Protein AF-0000000072986763 (afdb_homodimer)

InterPro domains:
  IPR007838 Cell division protein ZapA-like [PF05164] (4-109)
  IPR007838 Cell division protein ZapA-like [PTHR34981] (1-109)
  IPR036192 Cell division protein ZapA-like superfamily [SSF102829] (3-86)
  IPR042233 Cell division protein ZapA, N-terminal [G3DSA:3.30.160.880] (1-42)

Radius of gyration: 36.8 Å; Cα contacts (8 Å, |Δi|>4): 168; chains: 2; bounding box: 43×114×68 Å

pLDDT: mean 90.23, std 9.89, range [58.09, 98.81]

Solvent-accessible surface area (backbone atoms only — not comparable to full-atom values): 13476 Å² total; per-residue (Å²): 113,40,79,45,79,40,66,44,86,90,38,79,42,81,42,78,37,55,78,89,40,57,68,58,52,49,51,41,38,49,52,50,29,50,46,38,51,50,47,37,72,75,71,41,93,60,56,72,50,57,42,34,48,52,37,33,41,50,51,50,53,50,37,52,52,51,50,52,51,38,51,50,49,49,52,50,40,51,50,50,51,49,50,50,51,51,50,51,50,51,51,52,50,50,51,51,52,50,51,50,51,50,53,51,52,52,52,52,52,55,50,52,53,53,52,53,54,54,54,52,58,59,66,77,98,113,38,79,44,81,41,65,45,85,91,37,79,43,80,42,78,38,52,76,90,39,58,67,57,51,48,50,41,39,50,51,52,28,50,47,39,51,51,48,37,72,74,72,40,92,62,57,70,50,58,42,33,48,52,35,33,40,51,51,50,52,52,37,52,52,50,50,51,51,37,52,51,50,51,52,52,38,51,51,50,53,49,51,50,52,51,51,53,51,52,49,51,50,51,51,52,52,50,52,51,51,51,51,51,52,52,54,52,51,54,51,52,53,53,52,53,53,53,55,53,58,58,67,75,97

Organism: Bartonella henselae (strain ATCC 49882 / DSM 28221 / CCUG 30454 / Houston 1) (NCBI:txid283166)

Foldseek 3Di:
DDWEWEAAPNDIDIDDDDPPCRVVVNVVRVVLNVQLVVCCVPPNDDPPVVSSVVSVVVVVVVVVVVVVVVVVVVVVVVVVVVVVVVVVVVVVVVVVVVVVVVVVVVVVVVVVVVVVVVVVVVVVD/DDWEWEAAPNDIDIDDDDPPCRVVVNVVRVVLNVQLVVCCVPPNDDPPVVSSVVSVVVVVVVVVVVVVVVVVVVVVVVVVVVVVVVVVVVVVVVVVVVVVVVVVVVVVVVVVVVVVVVVVVVVVD

Nearest PDB structures (foldseek):
  4p1m-assembly1_A-2  TM=9.078E-01  e=4.943E-04  Escherichia coli
  1t3u-assembly1_D  TM=7.089E-01  e=4.048E-04  Pseudomonas aeruginosa PAO1
  1t3u-assembly1_C  TM=6.047E-01  e=1.535E-03  Pseudomonas aeruginosa PAO1
  4p1m-assembly1_A-2  TM=9.078E-01  e=4.943E-04  Escherichia coli
  1t3u-assembly1_D  TM=7.108E-01  e=4.048E-04  Pseudomonas aeruginosa PAO1

Sequence (250 aa):
METVSVTIDGKVYRMACDKGQERHLIELAARLDQYITHLKKNFGEMGDHRLSVMAGIMILDEMEEIKRENKKLQEDYEALLRLHNEKNHTMGRIMRDTTKRIEKLTSQLLKDEQNSLISQEQEDLMETVSVTIDGKVYRMACDKGQERHLIELAARLDQYITHLKKNFGEMGDHRLSVMAGIMILDEMEEIKRENKKLQEDYEALLRLHNEKNHTMGRIMRDTTKRIEKLTSQLLKDEQNSLISQEQEDL

Secondary structure (DSSP, 8-state):
-EEEEEEETTEEEEEEE-TT-HHHHHHHHHHHHHHHHHHHHHH----HHHHHHHHHHHHHHHHHHHHHHHHHHHHHHHHHHHHHHHHHHHHHHHHHHHHHHHHHHHHHHHHHHHHHHHHHHHHT-/-EEEEEEETTEEEEEEE-TT-HHHHHHHHHHHHHHHHHHHHHH----HHHHHHHHHHHHHHHHHHHHHHHHHHHHHHHHHHHHHHHHHHHHHHHHHHHHHHHHHHHHHHHHHHHHHHHHHHHHT-

Structure (mmCIF, N/CA/C/O backbone):
data_AF-0000000072986763-model_v1
#
loop_
_entity.id
_entity.type
_entity.pdbx_description
1 polymer 'Cell division protein ZapA'
#
loop_
_atom_site.group_PDB
_atom_site.id
_atom_site.type_symbol
_atom_site.label_atom_id
_atom_site.label_alt_id
_atom_site.label_comp_id
_atom_site.label_asym_id
_atom_site.label_entity_id
_atom_site.label_seq_id
_atom_site.pdbx_PDB_ins_code
_atom_site.Cartn_x
_atom_site.Cartn_y
_atom_site.Cartn_z
_atom_site.occupancy
_atom_site.B_iso_or_equiv
_atom_site.auth_seq_id
_atom_site.auth_comp_id
_atom_site.auth_asym_id
_atom_site.auth_atom_id
_atom_site.pdbx_PDB_model_num
ATOM 1 N N . MET A 1 1 ? 21.75 -10.305 -17.969 1 88.38 1 MET A N 1
ATOM 2 C CA . MET A 1 1 ? 20.859 -11.312 -17.406 1 88.38 1 MET A CA 1
ATOM 3 C C . MET A 1 1 ? 21.656 -12.477 -16.828 1 88.38 1 MET A C 1
ATOM 5 O O . MET A 1 1 ? 22.703 -12.852 -17.359 1 88.38 1 MET A O 1
ATOM 9 N N . GLU A 1 2 ? 21.312 -12.914 -15.641 1 91.81 2 GLU A N 1
ATOM 10 C CA . GLU A 1 2 ? 21.891 -14.062 -14.953 1 91.81 2 GLU A CA 1
ATOM 11 C C . GLU A 1 2 ? 20.844 -15.164 -14.75 1 91.81 2 GLU A C 1
ATOM 13 O O . GLU A 1 2 ? 19.641 -14.891 -14.75 1 91.81 2 GLU A O 1
ATOM 18 N N . THR A 1 3 ? 21.406 -16.391 -14.664 1 95.06 3 THR A N 1
ATOM 19 C CA . THR A 1 3 ? 20.484 -17.5 -14.445 1 95.06 3 THR A CA 1
ATOM 20 C C . THR A 1 3 ? 20.578 -18 -13.008 1 95.06 3 THR A C 1
ATOM 22 O O . THR A 1 3 ? 21.672 -18.188 -12.477 1 95.06 3 THR A O 1
ATOM 25 N N . VAL A 1 4 ? 19.422 -18.156 -12.383 1 95.44 4 VAL A N 1
ATOM 26 C CA . VAL A 1 4 ? 19.344 -18.609 -11 1 95.44 4 VAL A CA 1
ATOM 27 C C . VAL A 1 4 ? 18.469 -19.859 -10.914 1 95.44 4 VAL A C 1
ATOM 29 O O . VAL A 1 4 ? 17.438 -19.953 -11.594 1 95.44 4 VAL A O 1
ATOM 32 N N . SER A 1 5 ? 18.938 -20.844 -10.094 1 97 5 SER A N 1
ATOM 33 C CA . SER A 1 5 ? 18.141 -22.016 -9.82 1 97 5 SER A CA 1
ATOM 34 C C . SER A 1 5 ? 17.391 -21.891 -8.508 1 97 5 SER A C 1
ATOM 36 O O . SER A 1 5 ? 17.984 -21.656 -7.457 1 97 5 SER A O 1
ATOM 38 N N . VAL A 1 6 ? 16.078 -22.031 -8.617 1 97.38 6 VAL A N 1
ATOM 39 C CA . VAL A 1 6 ? 15.273 -21.953 -7.402 1 97.38 6 VAL A CA 1
ATOM 40 C C . VAL A 1 6 ? 14.484 -23.25 -7.227 1 97.38 6 VAL A C 1
ATOM 42 O O . VAL A 1 6 ? 14.18 -23.938 -8.203 1 97.38 6 VAL A O 1
ATOM 45 N N . THR A 1 7 ? 14.219 -23.578 -5.934 1 97 7 THR A N 1
ATOM 46 C CA . THR A 1 7 ? 13.438 -24.766 -5.625 1 97 7 THR A CA 1
ATOM 47 C C . THR A 1 7 ? 12.062 -24.391 -5.07 1 97 7 THR A C 1
ATOM 49 O O . THR A 1 7 ? 11.969 -23.672 -4.062 1 97 7 THR A O 1
ATOM 52 N N . ILE A 1 8 ? 11.047 -24.812 -5.797 1 97.62 8 ILE A N 1
ATOM 53 C CA . ILE A 1 8 ? 9.672 -24.562 -5.375 1 97.62 8 ILE A CA 1
ATOM 54 C C . ILE A 1 8 ? 8.891 -25.875 -5.348 1 97.62 8 ILE A C 1
ATOM 56 O O . ILE A 1 8 ? 8.82 -26.578 -6.359 1 97.62 8 ILE A O 1
ATOM 60 N N . ASP A 1 9 ? 8.328 -26.141 -4.156 1 95.31 9 ASP A N 1
ATOM 61 C CA . ASP A 1 9 ? 7.57 -27.375 -3.953 1 95.31 9 ASP A CA 1
ATOM 62 C C . ASP A 1 9 ? 8.383 -28.594 -4.383 1 95.31 9 ASP A C 1
ATOM 64 O O . ASP A 1 9 ? 7.879 -29.453 -5.105 1 95.31 9 ASP A O 1
ATOM 68 N N . GLY A 1 10 ? 9.664 -28.609 -4.066 1 94.25 10 GLY A N 1
ATOM 69 C CA . GLY A 1 10 ? 10.547 -29.734 -4.309 1 94.25 10 GLY A CA 1
ATOM 70 C C . GLY A 1 10 ? 11.047 -29.812 -5.738 1 94.25 10 GLY A C 1
ATOM 71 O O . GLY A 1 10 ? 11.82 -30.703 -6.09 1 94.25 10 GLY A O 1
ATOM 72 N N . LYS A 1 11 ? 10.648 -28.875 -6.578 1 95.69 11 LYS A N 1
ATOM 73 C CA . LYS A 1 11 ? 11.055 -28.859 -7.98 1 95.69 11 LYS A CA 1
ATOM 74 C C . LYS A 1 11 ? 12.023 -27.703 -8.258 1 95.69 11 LYS A C 1
ATOM 76 O O . LYS A 1 11 ? 11.844 -26.609 -7.73 1 95.69 11 LYS A O 1
ATOM 81 N N . VAL A 1 12 ? 12.945 -28.047 -9.078 1 96.94 12 VAL A N 1
ATOM 82 C CA . VAL A 1 12 ? 13.969 -27.047 -9.383 1 96.94 12 VAL A CA 1
ATOM 83 C C . VAL A 1 12 ? 13.602 -26.312 -10.672 1 96.94 12 VAL A C 1
ATOM 85 O O . VAL A 1 12 ? 13.273 -26.953 -11.68 1 96.94 12 VAL A O 1
ATOM 88 N N . TYR A 1 13 ? 13.695 -25 -10.648 1 96.56 13 TYR A N 1
ATOM 89 C CA . TYR A 1 13 ? 13.406 -24.125 -11.781 1 96.56 13 TYR A CA 1
ATOM 90 C C . TYR A 1 13 ? 14.609 -23.234 -12.102 1 96.56 13 TYR A C 1
ATOM 92 O O . TYR A 1 13 ? 15.125 -22.547 -11.227 1 96.56 13 TYR A O 1
ATOM 100 N N . ARG A 1 14 ? 15.016 -23.281 -13.305 1 95.69 14 ARG A N 1
ATOM 101 C CA . ARG A 1 14 ? 16.031 -22.344 -13.773 1 95.69 14 ARG A CA 1
ATOM 102 C C . ARG A 1 14 ? 15.406 -21.094 -14.391 1 95.69 14 ARG A C 1
ATOM 104 O O . ARG A 1 14 ? 14.617 -21.203 -15.328 1 95.69 14 ARG A O 1
ATOM 111 N N . MET A 1 15 ? 15.758 -19.922 -13.859 1 94.75 15 MET A N 1
ATOM 112 C CA . MET A 1 15 ? 15.125 -18.672 -14.273 1 94.75 15 MET A CA 1
ATOM 113 C C . MET A 1 15 ? 16.172 -17.594 -14.516 1 94.75 15 MET A C 1
ATOM 115 O O . MET A 1 15 ? 17.203 -17.562 -13.836 1 94.75 15 MET A O 1
ATOM 119 N N . ALA A 1 16 ? 15.852 -16.781 -15.547 1 93.19 16 ALA A N 1
ATOM 120 C CA . ALA A 1 16 ? 16.734 -15.664 -15.844 1 93.19 16 ALA A CA 1
ATOM 121 C C . ALA A 1 16 ? 16.297 -14.398 -15.109 1 93.19 16 ALA A C 1
ATOM 123 O O . ALA A 1 16 ? 15.102 -14.172 -14.914 1 93.19 16 ALA A O 1
ATOM 124 N N . CYS A 1 17 ? 17.234 -13.617 -14.664 1 94.75 17 CYS A N 1
ATOM 125 C CA . CYS A 1 17 ? 16.953 -12.328 -14.039 1 94.75 17 CYS A CA 1
ATOM 126 C C . CYS A 1 17 ? 18.078 -11.336 -14.305 1 94.75 17 CYS A C 1
ATOM 128 O O . CYS A 1 17 ? 19.141 -11.719 -14.805 1 94.75 17 CYS A O 1
ATOM 130 N N . ASP A 1 18 ? 17.766 -10.07 -14.117 1 94.19 18 ASP A N 1
ATOM 131 C CA . ASP A 1 18 ? 18.797 -9.039 -14.273 1 94.19 18 ASP A CA 1
ATOM 132 C C . ASP A 1 18 ? 19.891 -9.211 -13.234 1 94.19 18 ASP A C 1
ATOM 134 O O . ASP A 1 18 ? 19.656 -9.711 -12.133 1 94.19 18 ASP A O 1
ATOM 138 N N . LYS A 1 19 ? 21.094 -8.695 -13.68 1 94.69 19 LYS A N 1
ATOM 139 C CA . LYS A 1 19 ? 22.234 -8.734 -12.758 1 94.69 19 LYS A CA 1
ATOM 140 C C . LYS A 1 19 ? 21.906 -8.008 -11.453 1 94.69 19 LYS A C 1
ATOM 142 O O . LYS A 1 19 ? 21.359 -6.906 -11.469 1 94.69 19 LYS A O 1
ATOM 147 N N . GLY A 1 20 ? 22.203 -8.664 -10.312 1 94.81 20 GLY A N 1
ATOM 148 C CA . GLY A 1 20 ? 21.984 -8.062 -9.016 1 94.81 20 GLY A CA 1
ATOM 149 C C . GLY A 1 20 ? 20.625 -8.391 -8.43 1 94.81 20 GLY A C 1
ATOM 150 O O . GLY A 1 20 ? 20.344 -8.086 -7.27 1 94.81 20 GLY A O 1
ATOM 151 N N . GLN A 1 21 ? 19.75 -9.102 -9.219 1 95.06 21 GLN A N 1
ATOM 152 C CA . GLN A 1 21 ? 18.391 -9.414 -8.766 1 95.06 21 GLN A CA 1
ATOM 153 C C . GLN A 1 21 ? 18.281 -10.867 -8.328 1 95.06 21 GLN A C 1
ATOM 155 O O . GLN A 1 21 ? 17.188 -11.344 -8.016 1 95.06 21 GLN A O 1
ATOM 160 N N . GLU A 1 22 ? 19.406 -11.57 -8.203 1 96.31 22 GLU A N 1
ATOM 161 C CA . GLU A 1 22 ? 19.406 -12.992 -7.902 1 96.31 22 GLU A CA 1
ATOM 162 C C . GLU A 1 22 ? 18.828 -13.266 -6.516 1 96.31 22 GLU A C 1
ATOM 164 O O . GLU A 1 22 ? 17.969 -14.133 -6.355 1 96.31 22 GLU A O 1
ATOM 169 N N . ARG A 1 23 ? 19.328 -12.492 -5.598 1 95.94 23 ARG A N 1
ATOM 170 C CA . ARG A 1 23 ? 18.875 -12.672 -4.227 1 95.94 23 ARG A CA 1
ATOM 171 C C . ARG A 1 23 ? 17.375 -12.391 -4.113 1 95.94 23 ARG A C 1
ATOM 173 O O . ARG A 1 23 ? 16.641 -13.125 -3.439 1 95.94 23 ARG A O 1
ATOM 180 N N . HIS A 1 24 ? 16.906 -11.383 -4.812 1 97.19 24 HIS A N 1
ATOM 181 C CA . HIS A 1 24 ? 15.492 -11.008 -4.801 1 97.19 24 HIS A CA 1
ATOM 182 C C . HIS A 1 24 ? 14.625 -12.125 -5.375 1 97.19 24 HIS A C 1
ATOM 184 O O . HIS A 1 24 ? 13.609 -12.484 -4.785 1 97.19 24 HIS A O 1
ATOM 190 N N . LEU A 1 25 ? 15.102 -12.688 -6.43 1 97.62 25 LEU A N 1
ATOM 191 C CA . LEU A 1 25 ? 14.375 -13.781 -7.078 1 97.62 25 LEU A CA 1
ATOM 192 C C . LEU A 1 25 ? 14.305 -15 -6.164 1 97.62 25 LEU A C 1
ATOM 194 O O . LEU A 1 25 ? 13.258 -15.648 -6.078 1 97.62 25 LEU A O 1
ATOM 198 N N . ILE A 1 26 ? 15.32 -15.297 -5.48 1 97.81 26 ILE A N 1
ATOM 199 C CA . ILE A 1 26 ? 15.375 -16.422 -4.551 1 97.81 26 ILE A CA 1
ATOM 200 C C . ILE A 1 26 ? 14.375 -16.203 -3.42 1 97.81 26 ILE A C 1
ATOM 202 O O . ILE A 1 26 ? 13.656 -17.125 -3.029 1 97.81 26 ILE A O 1
ATOM 206 N N . GLU A 1 27 ? 14.32 -15.031 -2.957 1 98.12 27 GLU A N 1
ATOM 207 C CA . GLU A 1 27 ? 13.375 -14.695 -1.894 1 98.12 27 GLU A CA 1
ATOM 208 C C . GLU A 1 27 ? 11.938 -14.844 -2.367 1 98.12 27 GLU A C 1
ATOM 210 O O . GLU A 1 27 ? 11.086 -15.359 -1.638 1 98.12 27 GLU A O 1
ATOM 215 N N . LEU A 1 28 ? 11.664 -14.375 -3.523 1 98.5 28 LEU A N 1
ATOM 216 C CA . LEU A 1 28 ? 10.336 -14.5 -4.098 1 98.5 28 LEU A CA 1
ATOM 217 C C . LEU A 1 28 ? 9.938 -15.969 -4.242 1 98.5 28 LEU A C 1
ATOM 219 O O . LEU A 1 28 ? 8.805 -16.344 -3.928 1 98.5 28 LEU A O 1
ATOM 223 N N . ALA A 1 29 ? 10.883 -16.781 -4.711 1 98.56 29 ALA A N 1
ATOM 224 C CA . ALA A 1 29 ? 10.641 -18.203 -4.867 1 98.56 29 ALA A CA 1
ATOM 225 C C . ALA A 1 29 ? 10.344 -18.859 -3.523 1 98.56 29 ALA A C 1
ATOM 227 O O . ALA A 1 29 ? 9.445 -19.703 -3.42 1 98.56 29 ALA A O 1
ATOM 228 N N . ALA A 1 30 ? 11.117 -18.469 -2.551 1 98.38 30 ALA A N 1
ATOM 229 C CA . ALA A 1 30 ? 10.914 -19 -1.204 1 98.38 30 ALA A CA 1
ATOM 230 C C . ALA A 1 30 ? 9.531 -18.641 -0.677 1 98.38 30 ALA A C 1
ATOM 232 O O . ALA A 1 30 ? 8.867 -19.453 -0.03 1 98.38 30 ALA A O 1
ATOM 233 N N . ARG A 1 31 ? 9.07 -17.438 -0.931 1 98.62 31 ARG A N 1
ATOM 234 C CA . ARG A 1 31 ? 7.746 -17 -0.505 1 98.62 31 ARG A CA 1
ATOM 235 C C . ARG A 1 31 ? 6.648 -17.797 -1.204 1 98.62 31 ARG A C 1
ATOM 237 O O . ARG A 1 31 ? 5.68 -18.203 -0.569 1 98.62 31 ARG A O 1
ATOM 244 N N . LEU A 1 32 ? 6.84 -17.938 -2.492 1 98.75 32 LEU A N 1
ATOM 245 C CA . LEU A 1 32 ? 5.867 -18.75 -3.225 1 98.75 32 LEU A CA 1
ATOM 246 C C . LEU A 1 32 ? 5.809 -20.172 -2.676 1 98.75 32 LEU A C 1
ATOM 248 O O . LEU A 1 32 ? 4.727 -20.734 -2.527 1 98.75 32 LEU A O 1
ATOM 252 N N . ASP A 1 33 ? 6.953 -20.734 -2.387 1 98.44 33 ASP A N 1
ATOM 253 C CA . ASP A 1 33 ? 7.031 -22.062 -1.798 1 98.44 33 ASP A CA 1
ATOM 254 C C . ASP A 1 33 ? 6.246 -22.141 -0.491 1 98.44 33 ASP A C 1
ATOM 256 O O . ASP A 1 33 ? 5.586 -23.141 -0.213 1 98.44 33 ASP A O 1
ATOM 260 N N . GLN A 1 34 ? 6.332 -21.109 0.267 1 98.25 34 GLN A N 1
ATOM 261 C CA . GLN A 1 34 ? 5.598 -21.047 1.525 1 98.25 34 GLN A CA 1
ATOM 262 C C . GLN A 1 34 ? 4.09 -21.078 1.285 1 98.25 34 GLN A C 1
ATOM 264 O O . GLN A 1 34 ? 3.355 -21.75 2.014 1 98.25 34 GLN A O 1
ATOM 269 N N . TYR A 1 35 ? 3.609 -20.359 0.309 1 98.25 35 TYR A N 1
ATOM 270 C CA . TYR A 1 35 ? 2.191 -20.375 -0.034 1 98.25 35 TYR A CA 1
ATOM 271 C C . TYR A 1 35 ? 1.74 -21.766 -0.421 1 98.25 35 TYR A C 1
ATOM 273 O O . TYR A 1 35 ? 0.708 -22.25 0.053 1 98.25 35 TYR A O 1
ATOM 281 N N . ILE A 1 36 ? 2.533 -22.422 -1.246 1 97.69 36 ILE A N 1
ATOM 282 C CA . ILE A 1 36 ? 2.186 -23.75 -1.754 1 97.69 36 ILE A CA 1
ATOM 283 C C . ILE A 1 36 ? 2.189 -24.766 -0.61 1 97.69 36 ILE A C 1
ATOM 285 O O . ILE A 1 36 ? 1.271 -25.578 -0.491 1 97.69 36 ILE A O 1
ATOM 289 N N . THR A 1 37 ? 3.197 -24.688 0.201 1 96.5 37 THR A N 1
ATOM 290 C CA . THR A 1 37 ? 3.307 -25.562 1.356 1 96.5 37 THR A CA 1
ATOM 291 C C . THR A 1 37 ? 2.113 -25.391 2.291 1 96.5 37 THR A C 1
ATOM 293 O O . THR A 1 37 ? 1.543 -26.359 2.775 1 96.5 37 THR A O 1
ATOM 296 N N . HIS A 1 38 ? 1.758 -24.156 2.51 1 97.06 38 HIS A N 1
ATOM 297 C CA . HIS A 1 38 ? 0.602 -23.844 3.342 1 97.06 38 HIS A CA 1
ATOM 298 C C . HIS A 1 38 ? -0.671 -24.453 2.771 1 97.06 38 HIS A C 1
ATOM 300 O O . HIS A 1 38 ? -1.459 -25.047 3.508 1 97.06 38 HIS A O 1
ATOM 306 N N . LEU A 1 39 ? -0.856 -24.328 1.493 1 96.81 39 LEU A N 1
ATOM 307 C CA . LEU A 1 39 ? -2.027 -24.891 0.822 1 96.81 39 LEU A CA 1
ATOM 308 C C . LEU A 1 39 ? -2.055 -26.406 0.946 1 96.81 39 LEU A C 1
ATOM 310 O O . LEU A 1 39 ? -3.107 -26.984 1.21 1 96.81 39 LEU A O 1
ATOM 314 N N . LYS A 1 40 ? -0.896 -27.047 0.776 1 94.88 40 LYS A N 1
ATOM 315 C CA . LYS A 1 40 ? -0.784 -28.5 0.91 1 94.88 40 LYS A CA 1
ATOM 316 C C . LYS A 1 40 ? -1.171 -28.953 2.314 1 94.88 40 LYS A C 1
ATOM 318 O O . LYS A 1 40 ? -1.86 -29.969 2.479 1 94.88 40 LYS A O 1
ATOM 323 N N . LYS A 1 41 ? -0.727 -28.219 3.268 1 94.88 41 LYS A N 1
ATOM 324 C CA . LYS A 1 41 ? -0.991 -28.547 4.664 1 94.88 41 LYS A CA 1
ATOM 325 C C . LYS A 1 41 ? -2.479 -28.438 4.984 1 94.88 41 LYS A C 1
ATOM 327 O O . LYS A 1 41 ? -3.029 -29.266 5.711 1 94.88 41 LYS A O 1
ATOM 332 N N . ASN A 1 42 ? -3.131 -27.531 4.406 1 93.12 42 ASN A N 1
ATOM 333 C CA . ASN A 1 42 ? -4.504 -27.219 4.793 1 93.12 42 ASN A CA 1
ATOM 334 C C . ASN A 1 42 ? -5.516 -27.938 3.914 1 93.12 42 ASN A C 1
ATOM 336 O O . ASN A 1 42 ? -6.629 -28.234 4.355 1 93.12 42 ASN A O 1
ATOM 340 N N . PHE A 1 43 ? -5.141 -28.25 2.76 1 90.12 43 PHE A N 1
ATOM 341 C CA . PHE A 1 43 ? -6.137 -28.766 1.83 1 90.12 43 PHE A CA 1
ATOM 342 C C . PHE A 1 43 ? -5.734 -30.156 1.332 1 90.12 43 PHE A C 1
ATOM 344 O O . PHE A 1 43 ? -6.516 -30.812 0.653 1 90.12 43 PHE A O 1
ATOM 351 N N . GLY A 1 44 ? -4.543 -30.578 1.666 1 88.56 44 GLY A N 1
ATOM 352 C CA . GLY A 1 44 ? -4.078 -31.906 1.294 1 88.56 44 GLY A CA 1
ATOM 353 C C . GLY A 1 44 ? -3.451 -31.953 -0.086 1 88.56 44 GLY A C 1
ATOM 354 O O . GLY A 1 44 ? -2.959 -30.938 -0.585 1 88.56 44 GLY A O 1
ATOM 355 N N . GLU A 1 45 ? -3.381 -33.188 -0.556 1 85.31 45 GLU A N 1
ATOM 356 C CA . GLU A 1 45 ? -2.695 -33.406 -1.828 1 85.31 45 GLU A CA 1
ATOM 357 C C . GLU A 1 45 ? -3.598 -33.062 -3.006 1 85.31 45 GLU A C 1
ATOM 359 O O . GLU A 1 45 ? -4.641 -33.688 -3.205 1 85.31 45 GLU A O 1
ATOM 364 N N . MET A 1 46 ? -3.295 -31.969 -3.576 1 89.5 46 MET A N 1
ATOM 365 C CA . MET A 1 46 ? -3.881 -31.547 -4.848 1 89.5 46 MET A CA 1
ATOM 366 C C . MET A 1 46 ? -2.85 -31.609 -5.969 1 89.5 46 MET A C 1
ATOM 368 O O . MET A 1 46 ? -1.652 -31.75 -5.711 1 89.5 46 MET A O 1
ATOM 372 N N . GLY A 1 47 ? -3.248 -31.781 -7.133 1 92.38 47 GLY A N 1
ATOM 373 C CA . GLY A 1 47 ? -2.295 -31.734 -8.234 1 92.38 47 GLY A CA 1
ATOM 374 C C . GLY A 1 47 ? -1.4 -30.5 -8.18 1 92.38 47 GLY A C 1
ATOM 375 O O . GLY A 1 47 ? -1.841 -29.422 -7.785 1 92.38 47 GLY A O 1
ATOM 376 N N . ASP A 1 48 ? -0.133 -30.656 -8.531 1 92.75 48 ASP A N 1
ATOM 377 C CA . ASP A 1 48 ? 0.872 -29.594 -8.469 1 92.75 48 ASP A CA 1
ATOM 378 C C . ASP A 1 48 ? 0.396 -28.344 -9.195 1 92.75 48 ASP A C 1
ATOM 380 O O . ASP A 1 48 ? 0.573 -27.234 -8.711 1 92.75 48 ASP A O 1
ATOM 384 N N . HIS A 1 49 ? -0.178 -28.547 -10.258 1 94.38 49 HIS A N 1
ATOM 385 C CA . HIS A 1 49 ? -0.657 -27.438 -11.062 1 94.38 49 HIS A CA 1
ATOM 386 C C . HIS A 1 49 ? -1.767 -26.672 -10.344 1 94.38 49 HIS A C 1
ATOM 388 O O . HIS A 1 49 ? -1.734 -25.438 -10.266 1 94.38 49 HIS A O 1
ATOM 394 N N . ARG A 1 50 ? -2.68 -27.422 -9.805 1 95.19 50 ARG A N 1
ATOM 395 C CA . ARG A 1 50 ? -3.791 -26.812 -9.078 1 95.19 50 ARG A CA 1
ATOM 396 C C . ARG A 1 50 ? -3.293 -26.016 -7.887 1 95.19 50 ARG A C 1
ATOM 398 O O . ARG A 1 50 ? -3.797 -24.922 -7.613 1 95.19 50 ARG A O 1
ATOM 405 N N . LEU A 1 51 ? -2.301 -26.547 -7.199 1 96.38 51 LEU A N 1
ATOM 406 C CA . LEU A 1 51 ? -1.721 -25.859 -6.051 1 96.38 51 LEU A CA 1
ATOM 407 C C . LEU A 1 51 ? -1.122 -24.516 -6.461 1 96.38 51 LEU A C 1
ATOM 409 O O . LEU A 1 51 ? -1.296 -23.516 -5.766 1 96.38 51 LEU A O 1
ATOM 413 N N . SER A 1 52 ? -0.433 -24.5 -7.57 1 97.44 52 SER A N 1
ATOM 414 C CA . SER A 1 52 ? 0.185 -23.266 -8.047 1 97.44 52 SER A CA 1
ATOM 415 C C . SER A 1 52 ? -0.869 -22.234 -8.422 1 97.44 52 SER A C 1
ATOM 417 O O . SER A 1 52 ? -0.708 -21.047 -8.141 1 97.44 52 SER A O 1
ATOM 419 N N . VAL A 1 53 ? -1.941 -22.688 -9.031 1 97.75 53 VAL A N 1
ATOM 420 C CA . VAL A 1 53 ? -3.043 -21.812 -9.414 1 97.75 53 VAL A CA 1
ATOM 421 C C . VAL A 1 53 ? -3.688 -21.219 -8.164 1 97.75 53 VAL A C 1
ATOM 423 O O . VAL A 1 53 ? -3.893 -20 -8.086 1 97.75 53 VAL A O 1
ATOM 426 N N . MET A 1 54 ? -3.922 -22 -7.215 1 97.62 54 MET A N 1
ATOM 427 C CA . MET A 1 54 ? -4.543 -21.547 -5.973 1 97.62 54 MET A CA 1
ATOM 428 C C . MET A 1 54 ? -3.643 -20.547 -5.246 1 97.62 54 MET A C 1
ATOM 430 O O . MET A 1 54 ? -4.125 -19.562 -4.688 1 97.62 54 MET A O 1
ATOM 434 N N . ALA A 1 55 ? -2.371 -20.844 -5.238 1 98.31 55 ALA A N 1
ATOM 435 C CA . ALA A 1 55 ? -1.407 -19.922 -4.645 1 98.31 55 ALA A CA 1
ATOM 436 C C . ALA A 1 55 ? -1.44 -18.562 -5.34 1 98.31 55 ALA A C 1
ATOM 438 O O . ALA A 1 55 ? -1.465 -17.531 -4.684 1 98.31 55 ALA A O 1
ATOM 439 N N . GLY A 1 56 ? -1.465 -18.578 -6.664 1 98.69 56 GLY A N 1
ATOM 440 C CA . GLY A 1 56 ? -1.563 -17.344 -7.43 1 98.69 56 GLY A CA 1
ATOM 441 C C . GLY A 1 56 ? -2.791 -16.531 -7.082 1 98.69 56 GLY A C 1
ATOM 442 O O . GLY A 1 56 ? -2.699 -15.312 -6.898 1 98.69 56 GLY A O 1
ATOM 443 N N . ILE A 1 57 ? -3.895 -17.172 -6.953 1 98.5 57 ILE A N 1
ATOM 444 C CA . ILE A 1 57 ? -5.148 -16.516 -6.613 1 98.5 57 ILE A CA 1
ATOM 445 C C . ILE A 1 57 ? -5.051 -15.914 -5.211 1 98.5 57 ILE A C 1
ATOM 447 O O . ILE A 1 57 ? -5.484 -14.789 -4.98 1 98.5 57 ILE A O 1
ATOM 451 N N . MET A 1 58 ? -4.496 -16.656 -4.32 1 97.94 58 MET A N 1
ATOM 452 C CA . MET A 1 58 ? -4.34 -16.188 -2.947 1 97.94 58 MET A CA 1
ATOM 453 C C . MET A 1 58 ? -3.443 -14.953 -2.891 1 97.94 58 MET A C 1
ATOM 455 O O . MET A 1 58 ? -3.75 -13.992 -2.189 1 97.94 58 MET A O 1
ATOM 459 N N . ILE A 1 59 ? -2.357 -15.023 -3.568 1 98.75 59 ILE A N 1
ATOM 460 C CA . ILE A 1 59 ? -1.424 -13.906 -3.604 1 98.75 59 ILE A CA 1
ATOM 461 C C . ILE A 1 59 ? -2.104 -12.68 -4.219 1 98.75 59 ILE A C 1
ATOM 463 O O . ILE A 1 59 ? -1.971 -11.57 -3.707 1 98.75 59 ILE A O 1
ATOM 467 N N . LEU A 1 60 ? -2.838 -12.875 -5.281 1 98.81 60 LEU A N 1
ATOM 468 C CA . LEU A 1 60 ? -3.564 -11.789 -5.93 1 98.81 60 LEU A CA 1
ATOM 469 C C . LEU A 1 60 ? -4.57 -11.156 -4.969 1 98.81 60 LEU A C 1
ATOM 471 O O . LEU A 1 60 ? -4.73 -9.938 -4.941 1 98.81 60 LEU A O 1
ATOM 475 N N . ASP A 1 61 ? -5.246 -11.984 -4.242 1 98.44 61 ASP A N 1
ATOM 476 C CA . ASP A 1 61 ? -6.215 -11.5 -3.268 1 98.44 61 ASP A CA 1
ATOM 477 C C . ASP A 1 61 ? -5.547 -10.594 -2.232 1 98.44 61 ASP A C 1
ATOM 479 O O . ASP A 1 61 ? -6.043 -9.508 -1.939 1 98.44 61 ASP A O 1
ATOM 483 N N . GLU A 1 62 ? -4.406 -11 -1.735 1 98.44 62 GLU A N 1
ATOM 484 C CA . GLU A 1 62 ? -3.641 -10.203 -0.78 1 98.44 62 GLU A CA 1
ATOM 485 C C . GLU A 1 62 ? -3.156 -8.898 -1.407 1 98.44 62 GLU A C 1
ATOM 487 O O . GLU A 1 62 ? -3.225 -7.84 -0.782 1 98.44 62 GLU A O 1
ATOM 492 N N . MET A 1 63 ? -2.689 -9.016 -2.586 1 98.62 63 MET A N 1
ATOM 493 C CA . MET A 1 63 ? -2.211 -7.828 -3.295 1 98.62 63 MET A CA 1
ATOM 494 C C . MET A 1 63 ? -3.324 -6.797 -3.443 1 98.62 63 MET A C 1
ATOM 496 O O . MET A 1 63 ? -3.1 -5.602 -3.248 1 98.62 63 MET A O 1
ATOM 500 N N . GLU 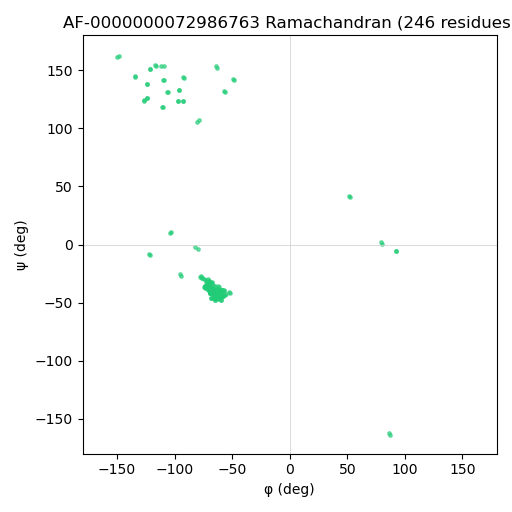A 1 64 ? -4.512 -7.258 -3.805 1 98 64 GLU A N 1
ATOM 501 C CA . GLU A 1 64 ? -5.648 -6.355 -3.971 1 98 64 GLU A CA 1
ATOM 502 C C . GLU A 1 64 ? -5.996 -5.66 -2.656 1 98 64 GLU A C 1
ATOM 504 O O . GLU A 1 64 ? -6.348 -4.48 -2.646 1 98 64 GLU A O 1
ATOM 509 N N . GLU A 1 65 ? -5.926 -6.371 -1.595 1 97.69 65 GLU A N 1
ATOM 510 C CA . GLU A 1 65 ? -6.18 -5.781 -0.283 1 97.69 65 GLU A CA 1
ATOM 511 C C . GLU A 1 65 ? -5.156 -4.695 0.042 1 97.69 65 GLU A C 1
ATOM 513 O O . GLU A 1 65 ? -5.523 -3.609 0.5 1 97.69 65 GLU A O 1
ATOM 518 N N . ILE A 1 66 ? -3.941 -4.996 -0.229 1 98.19 66 ILE A N 1
ATOM 519 C CA . ILE A 1 66 ? -2.875 -4.039 0.03 1 98.19 66 ILE A CA 1
ATOM 520 C C . ILE A 1 66 ? -3.076 -2.795 -0.835 1 98.19 66 ILE A C 1
ATOM 522 O O . ILE A 1 66 ? -2.889 -1.67 -0.368 1 98.19 66 ILE A O 1
ATOM 526 N N . LYS A 1 67 ? -3.457 -2.994 -2.041 1 98.31 67 LYS A N 1
ATOM 527 C CA . LYS A 1 67 ? -3.719 -1.875 -2.943 1 98.31 67 LYS A CA 1
ATOM 528 C C . LYS A 1 67 ? -4.848 -0.995 -2.412 1 98.31 67 LYS A C 1
ATOM 530 O O . LYS A 1 67 ? -4.77 0.233 -2.488 1 98.31 67 LYS A O 1
ATOM 535 N N . ARG A 1 68 ? -5.859 -1.61 -1.921 1 97.69 68 ARG A N 1
ATOM 536 C CA . ARG A 1 68 ? -6.977 -0.868 -1.349 1 97.69 68 ARG A CA 1
ATOM 537 C C . ARG A 1 68 ? -6.527 -0.041 -0.148 1 97.69 68 ARG A C 1
ATOM 539 O O . ARG A 1 68 ? -6.898 1.127 -0.019 1 97.69 68 ARG A O 1
ATOM 546 N N . GLU A 1 69 ? -5.777 -0.663 0.678 1 97.38 69 GLU A N 1
ATOM 547 C CA . GLU A 1 69 ? -5.238 0.037 1.84 1 97.38 69 GLU A CA 1
ATOM 548 C C . GLU A 1 69 ? -4.355 1.209 1.419 1 97.38 69 GLU A C 1
ATOM 550 O O . GLU A 1 69 ? -4.41 2.283 2.023 1 97.38 69 GLU A O 1
ATOM 555 N N . ASN A 1 70 ? -3.535 0.958 0.508 1 98.44 70 ASN A N 1
ATOM 556 C CA . ASN A 1 70 ? -2.658 2.004 -0.005 1 98.44 70 ASN A CA 1
ATOM 557 C C . ASN A 1 70 ? -3.453 3.189 -0.545 1 98.44 70 ASN A C 1
ATOM 559 O O . ASN A 1 70 ? -3.104 4.344 -0.291 1 98.44 70 ASN A O 1
ATOM 563 N N . LYS A 1 71 ? -4.473 2.904 -1.282 1 98.38 71 LYS A N 1
ATOM 564 C CA . LYS A 1 71 ? -5.324 3.957 -1.829 1 98.38 71 LYS A CA 1
ATOM 565 C C . LYS A 1 71 ? -5.969 4.777 -0.715 1 98.38 71 LYS A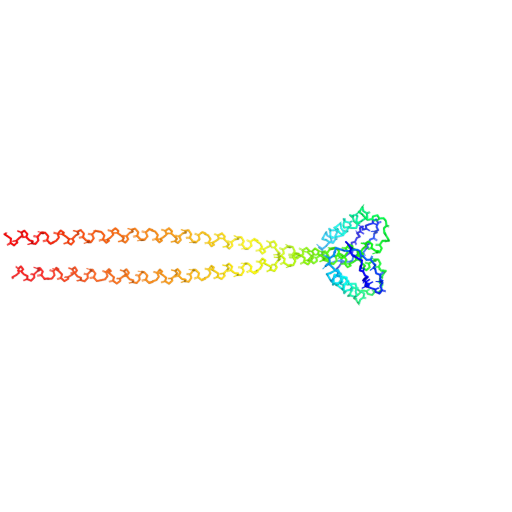 C 1
ATOM 567 O O . LYS A 1 71 ? -6.004 6.008 -0.784 1 98.38 71 LYS A O 1
ATOM 572 N N . LYS A 1 72 ? -6.449 4.086 0.247 1 98.31 72 LYS A N 1
ATOM 573 C CA . LYS A 1 72 ? -7.047 4.77 1.391 1 98.31 72 LYS A CA 1
ATOM 574 C C . LYS A 1 72 ? -6.027 5.656 2.098 1 98.31 72 LYS A C 1
ATOM 576 O O . LYS A 1 72 ? -6.328 6.797 2.453 1 98.31 72 LYS A O 1
ATOM 581 N N . LEU A 1 73 ? -4.891 5.105 2.287 1 97.88 73 LEU A N 1
ATOM 582 C CA . LEU A 1 73 ? -3.818 5.855 2.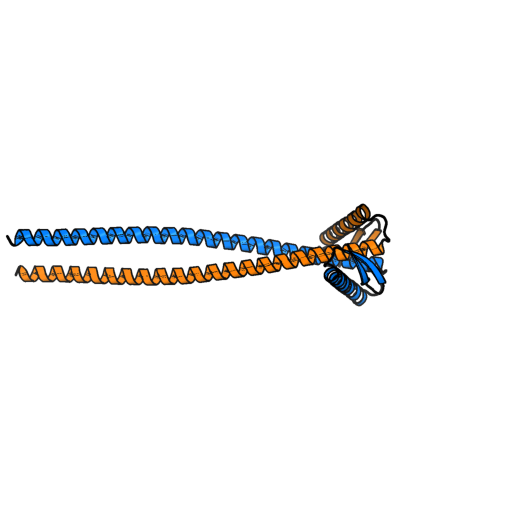934 1 97.88 73 LEU A CA 1
ATOM 583 C C . LEU A 1 73 ? -3.449 7.09 2.117 1 97.88 73 LEU A C 1
ATOM 585 O O . LEU A 1 73 ? -3.217 8.164 2.68 1 97.88 73 LEU A O 1
ATOM 589 N N . GLN A 1 74 ? -3.379 6.91 0.867 1 98.19 74 GLN A N 1
ATOM 590 C CA . GLN A 1 74 ? -3.094 8.023 -0.027 1 98.19 74 GLN A CA 1
ATOM 591 C C . GLN A 1 74 ? -4.152 9.117 0.101 1 98.19 74 GLN A C 1
ATOM 593 O O . GLN A 1 74 ? -3.826 10.305 0.146 1 98.19 74 GLN A O 1
ATOM 598 N N . GLU A 1 75 ? -5.395 8.75 0.158 1 98.25 75 GLU A N 1
ATOM 599 C CA . GLU A 1 75 ? -6.492 9.695 0.325 1 98.25 75 GLU A CA 1
ATOM 600 C C . GLU A 1 75 ? -6.387 10.43 1.658 1 98.25 75 GLU A C 1
ATOM 602 O O . GLU A 1 75 ? -6.582 11.648 1.721 1 98.25 75 GLU A O 1
ATOM 607 N N . ASP A 1 76 ? -6.094 9.641 2.633 1 97.38 76 ASP A N 1
ATOM 608 C CA . ASP A 1 76 ? -5.906 10.242 3.949 1 97.38 76 ASP A CA 1
ATOM 609 C C . ASP A 1 76 ? -4.742 11.234 3.941 1 97.38 76 ASP A C 1
ATOM 611 O O . ASP A 1 76 ? -4.836 12.312 4.527 1 97.38 76 ASP A O 1
ATOM 615 N N . TYR A 1 77 ? -3.678 10.867 3.32 1 97.75 77 TYR A N 1
ATOM 616 C CA . TYR A 1 77 ? -2.5 11.719 3.211 1 97.75 77 TYR A CA 1
ATOM 617 C C . TYR A 1 77 ? -2.836 13.023 2.496 1 97.75 77 TYR A C 1
ATOM 619 O O . TYR A 1 77 ? -2.473 14.109 2.961 1 97.75 77 TYR A O 1
ATOM 627 N N . GLU A 1 78 ? -3.543 12.914 1.516 1 97.38 78 GLU A N 1
ATOM 628 C CA . GLU A 1 78 ? -3.904 14.102 0.737 1 97.38 78 GLU A CA 1
ATOM 629 C C . GLU A 1 78 ? -4.855 15 1.517 1 97.38 78 GLU A C 1
ATOM 631 O O . GLU A 1 78 ? -4.734 16.234 1.464 1 97.38 78 GLU A O 1
ATOM 636 N N . ALA A 1 79 ? -5.762 14.406 2.193 1 96.94 79 ALA A N 1
ATOM 637 C CA . ALA A 1 79 ? -6.684 15.172 3.025 1 96.94 79 ALA A CA 1
ATOM 638 C C . ALA A 1 79 ? -5.934 15.93 4.117 1 96.94 79 ALA A C 1
ATOM 640 O O . ALA A 1 79 ? -6.207 17.109 4.367 1 96.94 79 ALA A O 1
ATOM 641 N N . LEU A 1 80 ? -5.012 15.297 4.742 1 95.69 80 LEU A N 1
ATOM 642 C CA . LEU A 1 80 ? -4.207 15.922 5.785 1 95.69 80 LEU A CA 1
ATOM 643 C C . LEU A 1 80 ? -3.367 17.062 5.219 1 95.69 80 LEU A C 1
ATOM 645 O O . LEU A 1 80 ? -3.232 18.109 5.848 1 95.69 80 LEU A O 1
ATOM 649 N N . LEU A 1 81 ? -2.811 16.828 4.125 1 95.69 81 LEU A N 1
ATOM 650 C CA . LEU A 1 81 ? -2 17.828 3.455 1 95.69 81 LEU A CA 1
ATOM 651 C C . LEU A 1 81 ? -2.834 19.062 3.123 1 95.69 81 LEU A C 1
ATOM 653 O O . LEU A 1 81 ? -2.389 20.203 3.336 1 95.69 81 LEU A O 1
ATOM 657 N N . ARG A 1 82 ? -4.02 18.875 2.68 1 95.81 82 ARG A N 1
ATOM 658 C CA . ARG A 1 82 ? -4.922 19.984 2.375 1 95.81 82 ARG A CA 1
ATOM 659 C C . ARG A 1 82 ? -5.285 20.766 3.637 1 95.81 82 ARG A C 1
ATOM 661 O O . ARG A 1 82 ? -5.262 22 3.639 1 95.81 82 ARG A O 1
ATOM 668 N N . LEU A 1 83 ? -5.59 20 4.586 1 92.06 83 LEU A N 1
ATOM 669 C CA . LEU A 1 83 ? -5.934 20.625 5.863 1 92.06 83 LEU A CA 1
ATOM 670 C C . LEU A 1 83 ? -4.773 21.469 6.391 1 92.06 83 LEU A C 1
ATOM 672 O O . LEU A 1 83 ? -4.977 22.594 6.848 1 92.06 83 LEU A O 1
ATOM 676 N N . HIS A 1 84 ? -3.582 20.875 6.367 1 90.75 84 HIS A N 1
ATOM 677 C CA . HIS A 1 84 ? -2.377 21.562 6.801 1 90.75 84 HIS A CA 1
ATOM 678 C C . HIS A 1 84 ? -2.18 22.875 6.027 1 90.75 84 HIS A C 1
ATOM 680 O O . HIS A 1 84 ? -1.881 23.906 6.617 1 90.75 84 HIS A O 1
ATOM 686 N N . ASN A 1 85 ? -2.393 22.844 4.797 1 92.19 85 ASN A N 1
ATOM 687 C CA . ASN A 1 85 ? -2.207 24.016 3.947 1 92.19 85 ASN A CA 1
ATOM 688 C C . ASN A 1 85 ? -3.26 25.078 4.227 1 92.19 85 ASN A C 1
ATOM 690 O O . ASN A 1 85 ? -2.945 26.266 4.285 1 92.19 85 ASN A O 1
ATOM 694 N N . GLU A 1 86 ? -4.461 24.688 4.402 1 91.06 86 GLU A N 1
ATOM 695 C CA . GLU A 1 86 ? -5.551 25.625 4.699 1 91.06 86 GLU A CA 1
ATOM 696 C C . GLU A 1 86 ? -5.328 26.312 6.039 1 91.06 86 GLU A C 1
ATOM 698 O O . GLU A 1 86 ? -5.52 27.531 6.152 1 91.06 86 GLU A O 1
ATOM 703 N N . LYS A 1 87 ? -4.98 25.547 7.008 1 88 87 LYS A N 1
ATOM 704 C CA . LYS A 1 87 ? -4.734 26.109 8.336 1 88 87 LYS A CA 1
ATOM 705 C C . LYS A 1 87 ? -3.574 27.094 8.305 1 88 87 LYS A C 1
ATOM 707 O O . LYS A 1 87 ? -3.645 28.156 8.93 1 88 87 LYS A O 1
ATOM 712 N N . ASN A 1 88 ? -2.504 26.719 7.602 1 85.69 88 ASN A N 1
ATOM 713 C CA . ASN A 1 88 ? -1.355 27.609 7.469 1 85.69 88 ASN A CA 1
ATOM 714 C C . ASN A 1 88 ? -1.742 28.922 6.809 1 85.69 88 ASN A C 1
ATOM 716 O O . ASN A 1 88 ? -1.299 29.984 7.234 1 85.69 88 ASN A O 1
ATOM 720 N N . HIS A 1 89 ? -2.564 28.922 5.867 1 89.81 89 HIS A N 1
ATOM 721 C CA . HIS A 1 89 ? -3.016 30.125 5.172 1 89.81 89 HIS A CA 1
ATOM 722 C C . HIS A 1 89 ? -3.877 31 6.078 1 89.81 89 HIS A C 1
ATOM 724 O O . HIS A 1 89 ? -3.686 32.219 6.141 1 89.81 89 HIS A O 1
ATOM 730 N N . THR A 1 90 ? -4.777 30.312 6.73 1 88.31 90 THR A N 1
ATOM 731 C CA . THR A 1 90 ? -5.676 31.031 7.629 1 88.31 90 THR A CA 1
ATOM 732 C C . THR A 1 90 ? -4.895 31.688 8.766 1 88.31 90 THR A C 1
ATOM 734 O O . THR A 1 90 ? -5.117 32.844 9.086 1 88.31 90 THR A O 1
ATOM 737 N N . MET A 1 91 ? -3.949 30.922 9.312 1 84.62 91 MET A N 1
ATOM 738 C CA . MET A 1 91 ? -3.125 31.438 10.398 1 84.62 91 MET A CA 1
ATOM 739 C C . MET A 1 91 ? -2.256 32.594 9.906 1 84.62 91 MET A C 1
ATOM 741 O O . MET A 1 91 ? -2.08 33.594 10.609 1 84.62 91 MET A O 1
ATOM 745 N N . GLY A 1 92 ? -1.718 32.438 8.758 1 82.5 92 GLY A N 1
ATOM 746 C CA . GLY A 1 92 ? -0.952 33.5 8.156 1 82.5 92 GLY A CA 1
ATOM 747 C C . GLY A 1 92 ? -1.762 34.781 7.969 1 82.5 92 GLY A C 1
ATOM 748 O O . GLY A 1 92 ? -1.285 35.875 8.266 1 82.5 92 GLY A O 1
ATOM 749 N N . ARG A 1 93 ? -3.012 34.656 7.586 1 87.31 93 ARG A N 1
ATOM 750 C CA . ARG A 1 93 ? -3.9 35.812 7.383 1 87.31 93 ARG A CA 1
ATOM 751 C C . ARG A 1 93 ? -4.242 36.469 8.703 1 87.31 93 ARG A C 1
ATOM 753 O O . ARG A 1 93 ? -4.203 37.719 8.812 1 87.31 93 ARG A O 1
ATOM 760 N N . ILE A 1 94 ? -4.492 35.594 9.664 1 82.5 94 ILE A N 1
ATOM 761 C CA . ILE A 1 94 ? -4.848 36.094 10.984 1 82.5 94 ILE A CA 1
ATOM 762 C C . ILE A 1 94 ? -3.664 36.875 11.578 1 82.5 94 ILE A C 1
ATOM 764 O O . ILE A 1 94 ? -3.832 37.969 12.117 1 82.5 94 ILE A O 1
ATOM 768 N N . MET A 1 95 ? -2.49 36.344 11.453 1 79.75 95 MET A N 1
ATOM 769 C CA . MET A 1 95 ? -1.281 36.969 11.977 1 79.75 95 MET A CA 1
ATOM 770 C C . MET A 1 95 ? -1.009 38.281 11.266 1 79.75 95 MET A C 1
ATOM 772 O O . MET A 1 95 ? -0.655 39.281 11.914 1 79.75 95 MET A O 1
ATOM 776 N N . ARG A 1 96 ? -1.249 38.344 10.008 1 85.12 96 ARG A N 1
ATOM 777 C CA . ARG A 1 96 ? -1.027 39.562 9.234 1 85.12 96 ARG A CA 1
ATOM 778 C C . ARG A 1 96 ? -2.023 40.656 9.625 1 85.12 96 ARG A C 1
ATOM 780 O O . ARG A 1 96 ? -1.645 41.812 9.812 1 85.12 96 ARG A O 1
ATOM 787 N N . ASP A 1 97 ? -3.24 40.281 9.812 1 85 97 ASP A N 1
ATOM 788 C CA . ASP A 1 97 ? -4.289 41.219 10.164 1 85 97 ASP A CA 1
ATOM 789 C C . ASP A 1 97 ? -4.082 41.781 11.57 1 85 97 ASP A C 1
ATOM 791 O O . ASP A 1 97 ? -4.25 42.969 11.805 1 85 97 ASP A O 1
ATOM 795 N N . THR A 1 98 ? -3.674 40.844 12.445 1 81 98 THR A N 1
ATOM 796 C CA . THR A 1 98 ? -3.434 41.281 13.82 1 81 98 THR A CA 1
ATOM 797 C C . THR A 1 98 ? -2.232 42.219 13.898 1 81 98 THR A C 1
ATOM 799 O O . THR A 1 98 ? -2.273 43.219 14.602 1 81 98 THR A O 1
ATOM 802 N N . THR A 1 99 ? -1.199 41.875 13.133 1 80.38 99 THR A N 1
ATOM 803 C CA . THR A 1 99 ? -0.014 42.719 13.094 1 80.38 99 THR A CA 1
ATOM 804 C C . THR A 1 99 ? -0.362 44.094 12.57 1 80.38 99 THR A C 1
ATOM 806 O O . THR A 1 99 ? 0.061 45.125 13.133 1 80.38 99 THR A O 1
ATOM 809 N N . LYS A 1 100 ? -1.243 44.219 11.625 1 84.56 100 LYS A N 1
ATOM 810 C CA . LYS A 1 100 ? -1.661 45.5 11.055 1 84.56 100 LYS A CA 1
ATOM 811 C C . LYS A 1 100 ? -2.482 46.281 12.062 1 84.56 100 LYS A C 1
ATOM 813 O O . LYS A 1 100 ? -2.303 47.5 12.188 1 84.56 100 LYS A O 1
ATOM 818 N N . ARG A 1 101 ? -3.277 45.625 12.742 1 82.12 101 ARG A N 1
ATOM 819 C CA . ARG A 1 101 ? -4.113 46.281 13.734 1 82.12 101 ARG A CA 1
ATOM 820 C C . ARG A 1 101 ? -3.273 46.844 14.883 1 82.12 101 ARG A C 1
ATOM 822 O O . ARG A 1 101 ? -3.498 47.969 15.336 1 82.12 101 ARG A O 1
ATOM 829 N N . ILE A 1 102 ? -2.262 46.062 15.289 1 75 102 ILE A N 1
ATOM 830 C CA . ILE A 1 102 ? -1.372 46.469 16.359 1 75 102 ILE A CA 1
ATOM 831 C C . ILE A 1 102 ? -0.552 47.688 15.914 1 75 102 ILE A C 1
ATOM 833 O O . ILE A 1 102 ? -0.38 48.625 16.672 1 75 102 ILE A O 1
ATOM 837 N N . GLU A 1 103 ? -0.096 47.625 14.727 1 80 103 GLU A N 1
ATOM 838 C CA . GLU A 1 103 ? 0.67 48.75 14.164 1 80 103 GLU A CA 1
ATOM 839 C C . GLU A 1 103 ? -0.165 50 14.102 1 80 103 GLU A C 1
ATOM 841 O O . GLU A 1 103 ? 0.321 51.094 14.43 1 80 103 GLU A O 1
ATOM 846 N N . LYS A 1 104 ? -1.442 49.938 13.75 1 83 104 LYS A N 1
ATOM 847 C CA . LYS A 1 104 ? -2.338 51.094 13.664 1 83 104 LYS A CA 1
ATOM 848 C C . LYS A 1 104 ? -2.629 51.656 15.047 1 83 104 LYS A C 1
ATOM 850 O O . LYS A 1 104 ? -2.59 52.875 15.234 1 83 104 LYS A O 1
ATOM 855 N N . LEU A 1 105 ? -2.844 50.812 16 1 74.56 105 LEU A N 1
ATOM 856 C CA . LEU A 1 105 ? -3.127 51.25 17.359 1 74.56 105 LEU A CA 1
ATOM 857 C C . LEU A 1 105 ? -1.913 51.938 17.984 1 74.56 105 LEU A C 1
ATOM 859 O O . LEU A 1 105 ? -2.051 52.969 18.656 1 74.56 105 LEU A O 1
ATOM 863 N N . THR A 1 106 ? -0.736 51.375 17.672 1 75.56 106 THR A N 1
ATOM 864 C CA . THR A 1 106 ? 0.498 51.969 18.188 1 75.56 106 THR A CA 1
ATOM 865 C C . THR A 1 106 ? 0.763 53.312 17.562 1 75.56 106 THR A C 1
ATOM 867 O O . THR A 1 106 ? 1.147 54.25 18.25 1 75.56 106 THR A O 1
ATOM 870 N N . SER A 1 107 ? 0.428 53.406 16.312 1 81.5 107 SER A N 1
ATOM 871 C CA . SER A 1 107 ? 0.612 54.656 15.609 1 81.5 107 SER A CA 1
ATOM 872 C C . SER A 1 107 ? -0.34 55.75 16.141 1 81.5 107 SER A C 1
ATOM 874 O O . SER A 1 107 ? 0.052 56.906 16.312 1 81.5 107 SER A O 1
ATOM 876 N N . GLN A 1 108 ? -1.588 55.406 16.5 1 78.88 108 GLN A N 1
ATOM 877 C CA . GLN A 1 108 ? -2.596 56.344 17.016 1 78.88 108 GLN A CA 1
ATOM 878 C C . GLN A 1 108 ? -2.248 56.781 18.422 1 78.88 108 GLN A C 1
ATOM 880 O O . GLN A 1 108 ? -2.391 57.969 18.75 1 78.88 108 GLN A O 1
ATOM 885 N N . LEU A 1 109 ? -1.698 55.906 19.172 1 73.31 109 LEU A N 1
ATOM 886 C CA . LEU A 1 109 ? -1.31 56.219 20.531 1 73.31 109 LEU A CA 1
ATOM 887 C C . LEU A 1 109 ? -0.12 57.188 20.562 1 73.31 109 LEU A C 1
ATOM 889 O O . LEU A 1 109 ? -0.073 58.094 21.375 1 73.31 109 LEU A O 1
ATOM 893 N N . LEU A 1 110 ? 0.754 57 19.703 1 74.38 110 LEU A N 1
ATOM 894 C CA . LEU A 1 110 ? 1.923 57.875 19.609 1 74.38 110 LEU A CA 1
ATOM 895 C C . LEU A 1 110 ? 1.528 59.25 19.125 1 74.38 110 LEU A C 1
ATOM 897 O O . LEU A 1 110 ? 2.047 60.281 19.625 1 74.38 110 LEU A O 1
ATOM 901 N N . LYS A 1 111 ? 0.535 59.375 18.297 1 81.5 111 LYS A N 1
ATOM 902 C CA . LYS A 1 111 ? 0.048 60.688 17.828 1 81.5 111 LYS A CA 1
ATOM 903 C C . LYS A 1 111 ? -0.707 61.406 18.922 1 81.5 111 LYS A C 1
ATOM 905 O O . LYS A 1 111 ? -0.554 62.625 19.094 1 81.5 111 LYS A O 1
ATOM 910 N N . ASP A 1 112 ? -1.421 60.719 19.688 1 71.75 112 ASP A N 1
ATOM 911 C CA . ASP A 1 112 ? -2.184 61.312 20.781 1 71.75 112 ASP A CA 1
ATOM 912 C C . ASP A 1 112 ? -1.259 61.844 21.875 1 71.75 112 ASP A C 1
ATOM 914 O O . ASP A 1 112 ? -1.51 62.906 22.469 1 71.75 112 ASP A O 1
ATOM 918 N N . GLU A 1 113 ? -0.173 61.156 22.062 1 66.31 113 GLU A N 1
ATOM 919 C CA . GLU A 1 113 ? 0.815 61.562 23.062 1 66.31 113 GLU A CA 1
ATOM 920 C C . GLU A 1 113 ? 1.544 62.844 22.594 1 66.31 113 GLU A C 1
ATOM 922 O O . GLU A 1 113 ? 1.796 63.75 23.391 1 66.31 113 GLU A O 1
ATOM 927 N N . GLN A 1 114 ? 1.759 62.875 21.328 1 71.31 114 GLN A N 1
ATOM 928 C CA . GLN A 1 114 ? 2.412 64.062 20.781 1 71.31 114 GLN A CA 1
ATOM 929 C C . GLN A 1 114 ? 1.488 65.25 20.828 1 71.31 114 GLN A C 1
ATOM 931 O O . GLN A 1 114 ? 1.922 66.375 21.156 1 71.31 114 GLN A O 1
ATOM 936 N N . ASN A 1 115 ? 0.192 65.062 20.641 1 74.94 115 ASN A N 1
ATOM 937 C CA . ASN A 1 115 ? -0.781 66.188 20.688 1 74.94 115 ASN A CA 1
ATOM 938 C C . ASN A 1 115 ? -1.01 66.625 22.125 1 74.94 115 ASN A C 1
ATOM 940 O O . ASN A 1 115 ? -1.194 67.812 22.359 1 74.94 115 ASN A O 1
ATOM 944 N N . SER A 1 116 ? -0.913 65.812 23.062 1 67.31 116 SER A N 1
ATOM 945 C CA . SER A 1 116 ? -1.071 66.188 24.453 1 67.31 116 SER A CA 1
ATOM 946 C C . SER A 1 116 ? 0.125 67 24.953 1 67.31 116 SER A C 1
ATOM 948 O O . SER A 1 116 ? -0.038 67.938 25.719 1 67.31 116 SER A O 1
ATOM 950 N N . LEU A 1 117 ? 1.276 66.75 24.469 1 64.94 117 LEU A N 1
ATOM 951 C CA . LEU A 1 117 ? 2.482 67.5 24.844 1 64.94 117 LEU A CA 1
ATOM 952 C C . LEU A 1 117 ? 2.48 68.875 24.234 1 64.94 117 LEU A C 1
ATOM 954 O O . LEU A 1 117 ? 2.848 69.875 24.906 1 64.94 117 LEU A O 1
ATOM 958 N N . ILE A 1 118 ? 1.98 69 23.047 1 75.88 118 ILE A N 1
ATOM 959 C CA . ILE A 1 118 ? 1.927 70.312 22.375 1 75.88 118 ILE A CA 1
ATOM 960 C C . ILE A 1 118 ? 0.884 71.188 23.047 1 75.88 118 ILE A C 1
ATOM 962 O O . ILE A 1 118 ? 1.116 72.375 23.25 1 75.88 118 ILE A O 1
ATOM 966 N N . SER A 1 119 ? -0.216 70.625 23.453 1 74.25 119 SER A N 1
ATOM 967 C CA . SER A 1 119 ? -1.267 71.438 24.109 1 74.25 119 SER A CA 1
ATOM 968 C C . SER A 1 119 ? -0.814 71.875 25.484 1 74.25 119 SER A C 1
ATOM 970 O O . SER A 1 119 ? -1.104 73 25.875 1 74.25 119 SER A O 1
ATOM 972 N N . GLN A 1 120 ? -0.021 71.188 26.156 1 68 120 GLN A N 1
ATOM 973 C CA . GLN A 1 120 ? 0.483 71.625 27.469 1 68 120 GLN A CA 1
ATOM 974 C C . GLN A 1 120 ? 1.521 72.75 27.344 1 68 120 GLN A C 1
ATOM 976 O O . GLN A 1 120 ? 1.545 73.625 28.156 1 68 120 GLN A O 1
ATOM 981 N N . GLU A 1 121 ? 2.279 72.688 26.375 1 72 121 GLU A N 1
ATOM 982 C CA . GLU A 1 121 ? 3.289 73.75 26.141 1 72 121 GLU A CA 1
ATOM 983 C C . GLU A 1 121 ? 2.648 75.062 25.781 1 72 121 GLU A C 1
ATOM 985 O O . GLU A 1 121 ? 3.131 76.125 26.172 1 72 121 GLU A O 1
ATOM 990 N N . GLN A 1 122 ? 1.557 75.062 25.109 1 76.06 122 GLN A N 1
ATOM 991 C CA . GLN A 1 122 ? 0.889 76.312 24.719 1 76.06 122 GLN A CA 1
ATOM 992 C C . GLN A 1 122 ? 0.145 76.938 25.906 1 76.06 122 GLN A C 1
ATOM 994 O O . GLN A 1 122 ? 0.001 78.125 25.969 1 76.06 122 GLN A O 1
ATOM 999 N N . GLU A 1 123 ? -0.313 76.188 26.844 1 69.44 123 GLU A N 1
ATOM 1000 C CA . GLU A 1 123 ? -1.004 76.75 28.016 1 69.44 123 GLU A CA 1
ATOM 1001 C C . GLU A 1 123 ? -0.017 77.375 29.016 1 69.44 123 GLU A C 1
ATOM 1003 O O . GLU A 1 123 ? -0.363 78.25 29.766 1 69.44 123 GLU A O 1
ATOM 1008 N N . ASP A 1 124 ? 1.111 76.875 29.031 1 67 124 ASP A N 1
ATOM 1009 C CA . ASP A 1 124 ? 2.107 77.375 29.984 1 67 124 ASP A CA 1
ATOM 1010 C C . ASP A 1 124 ? 2.744 78.688 29.469 1 67 124 ASP A C 1
ATOM 1012 O O . ASP A 1 124 ? 3.471 79.375 30.203 1 67 124 ASP A O 1
ATOM 1016 N N . LEU A 1 125 ? 2.355 79.062 28.281 1 58.62 125 LEU A N 1
ATOM 1017 C CA . LEU A 1 125 ? 2.719 80.438 27.844 1 58.62 125 LEU A CA 1
ATOM 1018 C C . LEU A 1 125 ? 1.556 81.375 28.031 1 58.62 125 LEU A C 1
ATOM 1020 O O . LEU A 1 125 ? 0.4 81.062 27.797 1 58.62 125 LEU A O 1
ATOM 1024 N N . MET B 1 1 ? -20.375 -21.578 2.553 1 88.62 1 MET B N 1
ATOM 1025 C CA . MET B 1 1 ? -19.438 -21.75 1.448 1 88.62 1 MET B CA 1
ATOM 1026 C C . MET B 1 1 ? -20.172 -22.094 0.157 1 88.62 1 MET B C 1
ATOM 1028 O O . MET B 1 1 ? -21.172 -22.812 0.181 1 88.62 1 MET B O 1
ATOM 1032 N N . GLU B 1 2 ? -19.828 -21.453 -0.936 1 92.06 2 GLU B N 1
ATOM 1033 C CA . GLU B 1 2 ? -20.344 -21.703 -2.281 1 92.06 2 GLU B CA 1
ATOM 1034 C C . GLU B 1 2 ? -19.234 -22.172 -3.213 1 92.06 2 GLU B C 1
ATOM 1036 O O . GLU B 1 2 ? -18.047 -21.938 -2.951 1 92.06 2 GLU B O 1
ATOM 1041 N N . THR B 1 3 ? -19.703 -22.922 -4.238 1 95.12 3 THR B N 1
ATOM 1042 C CA . THR B 1 3 ? -18.719 -23.406 -5.199 1 95.12 3 THR B CA 1
ATOM 1043 C C . THR B 1 3 ? -18.812 -22.641 -6.512 1 95.12 3 THR B C 1
ATOM 1045 O O . THR B 1 3 ? -19.922 -22.422 -7.031 1 95.12 3 THR B O 1
ATOM 1048 N N . VAL B 1 4 ? -17.672 -22.188 -6.984 1 95.5 4 VAL B N 1
ATOM 1049 C CA . VAL B 1 4 ? -17.609 -21.422 -8.227 1 95.5 4 VAL B CA 1
ATOM 1050 C C . VAL B 1 4 ? -16.656 -22.094 -9.203 1 95.5 4 VAL B C 1
ATOM 1052 O O . VAL B 1 4 ? -15.609 -22.609 -8.805 1 95.5 4 VAL B O 1
ATOM 1055 N N . SER B 1 5 ? -17.094 -22.125 -10.492 1 97 5 SER B N 1
ATOM 1056 C CA . SER B 1 5 ? -16.219 -22.625 -11.555 1 97 5 SER B CA 1
ATOM 1057 C C . SER B 1 5 ? -15.516 -21.484 -12.273 1 97 5 SER B C 1
ATOM 1059 O O . SER B 1 5 ? -16.172 -20.578 -12.789 1 97 5 SER B O 1
ATOM 1061 N N . VAL B 1 6 ? -14.203 -21.578 -12.266 1 97.38 6 VAL B N 1
ATOM 1062 C CA . VAL B 1 6 ? -13.438 -20.547 -12.961 1 97.38 6 VAL B CA 1
ATOM 1063 C C . VAL B 1 6 ? -12.57 -21.188 -14.039 1 97.38 6 VAL B C 1
ATOM 1065 O O . VAL B 1 6 ? -12.195 -22.359 -13.93 1 97.38 6 VAL B O 1
ATOM 1068 N N . THR B 1 7 ? -12.312 -20.391 -15.109 1 97 7 THR B N 1
ATOM 1069 C CA . THR B 1 7 ? -11.461 -20.859 -16.188 1 97 7 THR B CA 1
ATOM 1070 C C . THR B 1 7 ? -10.141 -20.109 -16.219 1 97 7 THR B C 1
ATOM 1072 O O . THR B 1 7 ? -10.117 -18.875 -16.312 1 97 7 THR B O 1
ATOM 1075 N N . ILE B 1 8 ? -9.07 -20.875 -16.031 1 97.62 8 ILE B N 1
ATOM 1076 C CA . ILE B 1 8 ? -7.727 -20.297 -16.062 1 97.62 8 ILE B CA 1
ATOM 1077 C C . ILE B 1 8 ? -6.867 -21.078 -17.062 1 97.62 8 ILE B C 1
ATOM 1079 O O . ILE B 1 8 ? -6.719 -22.297 -16.953 1 97.62 8 ILE B O 1
ATOM 1083 N N . ASP B 1 9 ? -6.32 -20.281 -18.016 1 95.31 9 ASP B N 1
ATOM 1084 C CA . ASP B 1 9 ? -5.488 -20.859 -19.062 1 95.31 9 ASP B CA 1
ATOM 1085 C C . ASP B 1 9 ? -6.207 -22.031 -19.75 1 95.31 9 ASP B C 1
ATOM 1087 O O . ASP B 1 9 ? -5.625 -23.109 -19.922 1 95.31 9 ASP B O 1
ATOM 1091 N N . GLY B 1 10 ? -7.484 -21.891 -20.016 1 94.25 10 GLY B N 1
ATOM 1092 C CA . GLY B 1 10 ? -8.289 -22.844 -20.75 1 94.25 10 GLY B CA 1
ATOM 1093 C C . GLY B 1 10 ? -8.734 -24.031 -19.906 1 94.25 10 GLY B C 1
ATOM 1094 O O . GLY B 1 10 ? -9.43 -24.922 -20.391 1 94.25 10 GLY B O 1
ATOM 1095 N N . LYS B 1 11 ? -8.383 -24.047 -18.625 1 95.62 11 LYS B N 1
ATOM 1096 C CA . LYS B 1 11 ? -8.75 -25.125 -17.719 1 95.62 11 LYS B CA 1
ATOM 1097 C C . LYS B 1 11 ? -9.789 -24.672 -16.703 1 95.62 11 LYS B C 1
ATOM 1099 O O . LYS B 1 11 ? -9.703 -23.547 -16.188 1 95.62 11 LYS B O 1
ATOM 1104 N N . VAL B 1 12 ? -10.656 -25.578 -16.453 1 96.94 12 VAL B N 1
ATOM 1105 C CA . VAL B 1 12 ? -11.727 -25.25 -15.531 1 96.94 12 VAL B CA 1
ATOM 1106 C C . VAL B 1 12 ? -11.375 -25.734 -14.125 1 96.94 12 VAL B C 1
ATOM 1108 O O . VAL B 1 12 ? -10.969 -26.875 -13.945 1 96.94 12 VAL B O 1
ATOM 1111 N N . TYR B 1 13 ? -11.562 -24.875 -13.141 1 96.56 13 TYR B N 1
ATOM 1112 C CA . TYR B 1 13 ? -11.297 -25.156 -11.734 1 96.56 13 TYR B CA 1
ATOM 1113 C C . TYR B 1 13 ? -12.539 -24.922 -10.883 1 96.56 13 TYR B C 1
ATOM 1115 O O . TYR B 1 13 ? -13.133 -23.828 -10.938 1 96.56 13 TYR B O 1
ATOM 1123 N N . ARG B 1 14 ? -12.906 -25.875 -10.156 1 95.75 14 ARG B N 1
ATOM 1124 C CA . ARG B 1 14 ? -13.977 -25.703 -9.18 1 95.75 14 ARG B CA 1
ATOM 1125 C C . ARG B 1 14 ? -13.414 -25.328 -7.812 1 95.75 14 ARG B C 1
ATOM 1127 O O . ARG B 1 14 ? -12.594 -26.062 -7.254 1 95.75 14 ARG B O 1
ATOM 1134 N N . MET B 1 15 ? -13.859 -24.203 -7.27 1 94.75 15 MET B N 1
ATOM 1135 C CA . MET B 1 15 ? -13.305 -23.688 -6.023 1 94.75 15 MET B CA 1
ATOM 1136 C C . MET B 1 15 ? -14.414 -23.25 -5.078 1 94.75 15 MET B C 1
ATOM 1138 O O . MET B 1 15 ? -15.461 -22.766 -5.516 1 94.75 15 MET B O 1
ATOM 1142 N N . ALA B 1 16 ? -14.109 -23.484 -3.781 1 93.31 16 ALA B N 1
ATOM 1143 C CA . ALA B 1 16 ? -15.062 -23.062 -2.764 1 93.31 16 ALA B CA 1
ATOM 1144 C C . ALA B 1 16 ? -14.734 -21.656 -2.264 1 93.31 16 ALA B C 1
ATOM 1146 O O . ALA B 1 16 ? -13.562 -21.281 -2.188 1 93.31 16 ALA B O 1
ATOM 1147 N N . CYS B 1 17 ? -15.734 -20.875 -1.965 1 94.81 17 CYS B N 1
ATOM 1148 C CA . CYS B 1 17 ? -15.562 -19.547 -1.372 1 94.81 17 CYS B CA 1
ATOM 1149 C C . CYS B 1 17 ? -16.75 -19.188 -0.486 1 94.81 17 CYS B C 1
ATOM 1151 O O . CYS B 1 17 ? -17.766 -19.891 -0.489 1 94.81 17 CYS B O 1
ATOM 1153 N N . ASP B 1 18 ? -16.531 -18.219 0.369 1 94.31 18 ASP B N 1
ATOM 1154 C CA . ASP B 1 18 ? -17.609 -17.734 1.219 1 94.31 18 ASP B CA 1
ATOM 1155 C C . ASP B 1 18 ? -18.734 -17.125 0.383 1 94.31 18 ASP B C 1
ATOM 1157 O O . ASP B 1 18 ? -18.5 -16.594 -0.7 1 94.31 18 ASP B O 1
ATOM 1161 N N . LYS B 1 19 ? -19.953 -17.234 1.012 1 94.88 19 LYS B N 1
ATOM 1162 C CA . LYS B 1 19 ? -21.109 -16.641 0.353 1 94.88 19 LYS B CA 1
ATOM 1163 C C . LYS B 1 19 ? -20.875 -15.148 0.083 1 94.88 19 LYS B C 1
ATOM 1165 O O . LYS B 1 19 ? -20.406 -14.422 0.957 1 94.88 19 LYS B O 1
ATOM 1170 N N . GLY B 1 20 ? -21.156 -14.727 -1.158 1 95 20 GLY B N 1
ATOM 1171 C CA . GLY B 1 20 ? -21.016 -13.32 -1.52 1 95 20 GLY B CA 1
ATOM 1172 C C . GLY B 1 20 ? -19.656 -13 -2.102 1 95 20 GLY B C 1
ATOM 1173 O O . GLY B 1 20 ? -19.438 -11.898 -2.607 1 95 20 GLY B O 1
ATOM 1174 N N . GLN B 1 21 ? -18.703 -13.984 -2.117 1 95.19 21 GLN B N 1
ATOM 1175 C CA . GLN B 1 21 ? -17.359 -13.75 -2.598 1 95.19 21 GLN B CA 1
ATOM 1176 C C . GLN B 1 21 ? -17.156 -14.344 -3.99 1 95.19 21 GLN B C 1
ATOM 1178 O O . GLN B 1 21 ? -16.031 -14.336 -4.52 1 95.19 21 GLN B O 1
ATOM 1183 N N . GLU B 1 22 ? -18.234 -14.781 -4.637 1 96.38 22 GLU B N 1
ATOM 1184 C CA . GLU B 1 22 ? -18.141 -15.461 -5.922 1 96.38 22 GLU B CA 1
ATOM 1185 C C . GLU B 1 22 ? -17.594 -14.539 -7.004 1 96.38 22 GLU B C 1
ATOM 1187 O O . GLU B 1 22 ? -16.688 -14.922 -7.75 1 96.38 22 GLU B O 1
ATOM 1192 N N . ARG B 1 23 ? -18.172 -13.367 -7.02 1 96 23 ARG B N 1
ATOM 1193 C CA . ARG B 1 23 ? -17.734 -12.406 -8.023 1 96 23 ARG B CA 1
ATOM 1194 C C . ARG B 1 23 ? -16.266 -12.039 -7.832 1 96 23 ARG B C 1
ATOM 1196 O O . ARG B 1 23 ? -15.516 -11.945 -8.805 1 96 23 ARG B O 1
ATOM 1203 N N . HIS B 1 24 ? -15.844 -11.898 -6.598 1 97.19 24 HIS B N 1
ATOM 1204 C CA . HIS B 1 24 ? -14.461 -11.562 -6.277 1 97.19 24 HIS B CA 1
ATOM 1205 C C . HIS B 1 24 ? -13.508 -12.656 -6.73 1 97.19 24 HIS B C 1
ATOM 1207 O O . HIS B 1 24 ? -12.477 -12.367 -7.352 1 97.19 24 HIS B O 1
ATOM 1213 N N . LEU B 1 25 ? -13.906 -13.844 -6.5 1 97.62 25 LEU B N 1
ATOM 1214 C CA . LEU B 1 25 ? -13.094 -14.992 -6.891 1 97.62 25 LEU B CA 1
ATOM 1215 C C . LEU B 1 25 ? -12.961 -15.078 -8.406 1 97.62 25 LEU B C 1
ATOM 1217 O O . LEU B 1 25 ? -11.883 -15.359 -8.93 1 97.62 25 LEU B O 1
ATOM 1221 N N . ILE B 1 26 ? -13.984 -14.82 -9.102 1 97.88 26 ILE B N 1
ATOM 1222 C CA . ILE B 1 26 ? -13.992 -14.828 -10.562 1 97.88 26 ILE B CA 1
ATOM 1223 C C . ILE B 1 26 ? -13.039 -13.758 -11.094 1 97.88 26 ILE B C 1
ATOM 1225 O O . ILE B 1 26 ? -12.281 -14.008 -12.031 1 97.88 26 ILE B O 1
ATOM 1229 N N . GLU B 1 27 ? -13.078 -12.648 -10.5 1 98.12 27 GLU B N 1
ATOM 1230 C CA . GLU B 1 27 ? -12.195 -11.555 -10.898 1 98.12 27 GLU B CA 1
ATOM 1231 C C . GLU B 1 27 ? -10.734 -11.914 -10.656 1 98.12 27 GLU B C 1
ATOM 1233 O O . GLU B 1 27 ? -9.875 -11.633 -11.492 1 98.12 27 GLU B O 1
ATOM 1238 N N . LEU B 1 28 ? -10.453 -12.484 -9.547 1 98.5 28 LEU B N 1
ATOM 1239 C CA . LEU B 1 28 ? -9.094 -12.914 -9.234 1 98.5 28 LEU B CA 1
ATOM 1240 C C . LEU B 1 28 ? -8.602 -13.938 -10.25 1 98.5 28 LEU B C 1
ATOM 1242 O O . LEU B 1 28 ? -7.457 -13.859 -10.703 1 98.5 28 LEU B O 1
ATOM 1246 N N . ALA B 1 29 ? -9.477 -14.883 -10.586 1 98.56 29 ALA B N 1
ATOM 1247 C CA . ALA B 1 29 ? -9.133 -15.906 -11.57 1 98.56 29 ALA B CA 1
ATOM 1248 C C . ALA B 1 29 ? -8.828 -15.273 -12.93 1 98.56 29 ALA B C 1
ATOM 1250 O O . ALA B 1 29 ? -7.879 -15.672 -13.609 1 98.56 29 ALA B O 1
ATOM 1251 N N . ALA B 1 30 ? -9.664 -14.336 -13.289 1 98.38 30 ALA B N 1
ATOM 1252 C CA . ALA B 1 30 ? -9.461 -13.633 -14.555 1 98.38 30 ALA B CA 1
ATOM 1253 C C . ALA B 1 30 ? -8.125 -12.898 -14.57 1 98.38 30 ALA B C 1
ATOM 1255 O O . ALA B 1 30 ? -7.43 -12.883 -15.586 1 98.38 30 ALA B O 1
ATOM 1256 N N . ARG B 1 31 ? -7.734 -12.297 -13.477 1 98.62 31 ARG B N 1
ATOM 1257 C CA . ARG B 1 31 ? -6.461 -11.594 -13.367 1 98.62 31 ARG B CA 1
ATOM 1258 C C . ARG B 1 31 ? -5.289 -12.562 -13.492 1 98.62 31 ARG B C 1
ATOM 1260 O O . ARG B 1 31 ? -4.316 -12.281 -14.195 1 98.62 31 ARG B O 1
ATOM 1267 N N . LEU B 1 32 ? -5.434 -13.656 -12.773 1 98.75 32 LEU B N 1
ATOM 1268 C CA . LEU B 1 32 ? -4.387 -14.664 -12.883 1 98.75 32 LEU B CA 1
ATOM 1269 C C . LEU B 1 32 ? -4.254 -15.156 -14.32 1 98.75 32 LEU B C 1
ATOM 1271 O O . LEU B 1 32 ? -3.139 -15.336 -14.82 1 98.75 32 LEU B O 1
ATOM 1275 N N . ASP B 1 33 ? -5.363 -15.375 -14.984 1 98.44 33 ASP B N 1
ATOM 1276 C CA . ASP B 1 33 ? -5.371 -15.781 -16.375 1 98.44 33 ASP B CA 1
ATOM 1277 C C . ASP B 1 33 ? -4.621 -14.781 -17.25 1 98.44 33 ASP B C 1
ATOM 1279 O O . ASP B 1 33 ? -3.908 -15.164 -18.188 1 98.44 33 ASP B O 1
ATOM 1283 N N . GLN B 1 34 ? -4.793 -13.539 -16.969 1 98.25 34 GLN B N 1
ATOM 1284 C CA . GLN B 1 34 ? -4.102 -12.492 -17.703 1 98.25 34 GLN B CA 1
ATOM 1285 C C . GLN B 1 34 ? -2.592 -12.594 -17.531 1 98.25 34 GLN B C 1
ATOM 1287 O O . GLN B 1 34 ? -1.836 -12.422 -18.484 1 98.25 34 GLN B O 1
ATOM 1292 N N . TYR B 1 35 ? -2.133 -12.844 -16.328 1 98.25 35 TYR B N 1
ATOM 1293 C CA . TYR B 1 35 ? -0.708 -13.023 -16.062 1 98.25 35 TYR B CA 1
ATOM 1294 C C . TYR B 1 35 ? -0.153 -14.188 -16.875 1 98.25 35 TYR B C 1
ATOM 1296 O O . TYR B 1 35 ? 0.896 -14.062 -17.516 1 98.25 35 TYR B O 1
ATOM 1304 N N . ILE B 1 36 ? -0.878 -15.281 -16.875 1 97.75 36 ILE B N 1
ATOM 1305 C CA . ILE B 1 36 ? -0.427 -16.5 -17.547 1 97.75 36 ILE B CA 1
ATOM 1306 C C . ILE B 1 36 ? -0.4 -16.266 -19.062 1 97.75 36 ILE B C 1
ATOM 1308 O O . ILE B 1 36 ? 0.564 -16.641 -19.734 1 97.75 36 ILE B O 1
ATOM 1312 N N . THR B 1 37 ? -1.44 -15.68 -19.547 1 96.5 37 THR B N 1
ATOM 1313 C CA . THR B 1 37 ? -1.527 -15.367 -20.984 1 96.5 37 THR B CA 1
ATOM 1314 C C . THR B 1 37 ? -0.378 -14.461 -21.406 1 96.5 37 THR B C 1
ATOM 1316 O O . THR B 1 37 ? 0.24 -14.68 -22.453 1 96.5 37 THR B O 1
ATOM 1319 N N . HIS B 1 38 ? -0.109 -13.477 -20.594 1 97.12 38 HIS B N 1
ATOM 1320 C CA . HIS B 1 38 ? 0.998 -12.562 -20.859 1 97.12 38 HIS B CA 1
ATOM 1321 C C . HIS B 1 38 ? 2.326 -13.312 -20.922 1 97.12 38 HIS B C 1
ATOM 1323 O O . HIS B 1 38 ? 3.129 -13.086 -21.828 1 97.12 38 HIS B O 1
ATOM 1329 N N . LEU B 1 39 ? 2.549 -14.203 -20 1 96.81 39 LEU B N 1
ATOM 1330 C CA . LEU B 1 39 ? 3.773 -14.992 -19.953 1 96.81 39 LEU B CA 1
ATOM 1331 C C . LEU B 1 39 ? 3.896 -15.875 -21.188 1 96.81 39 LEU B C 1
ATOM 1333 O O . LEU B 1 39 ? 4.973 -15.977 -21.781 1 96.81 39 LEU B O 1
ATOM 1337 N N . LYS B 1 40 ? 2.791 -16.484 -21.609 1 95 40 LYS B N 1
ATOM 1338 C CA . LYS B 1 40 ? 2.771 -17.312 -22.812 1 95 40 LYS B CA 1
ATOM 1339 C C . LYS B 1 40 ? 3.143 -16.516 -24.047 1 95 40 LYS B C 1
ATOM 1341 O O . LYS B 1 40 ? 3.889 -16.984 -24.906 1 95 40 LYS B O 1
ATOM 1346 N N . LYS B 1 41 ? 2.613 -15.344 -24.109 1 94.88 41 LYS B N 1
ATOM 1347 C CA . LYS B 1 41 ? 2.857 -14.469 -25.25 1 94.88 41 LYS B CA 1
ATOM 1348 C C . LYS B 1 41 ? 4.324 -14.055 -25.328 1 94.88 41 LYS B C 1
ATOM 1350 O O . LYS B 1 41 ? 4.902 -13.992 -26.406 1 94.88 41 LYS B O 1
ATOM 1355 N N . ASN B 1 42 ? 4.93 -13.875 -24.25 1 93.12 42 ASN B N 1
ATOM 1356 C CA . ASN B 1 42 ? 6.266 -13.289 -24.203 1 93.12 42 ASN B CA 1
ATOM 1357 C C . ASN B 1 42 ? 7.348 -14.359 -24.172 1 93.12 42 ASN B C 1
ATOM 1359 O O . ASN B 1 42 ? 8.461 -14.141 -24.656 1 93.12 42 ASN B O 1
ATOM 1363 N N . PHE B 1 43 ? 7.039 -15.469 -23.672 1 90.31 43 PHE B N 1
ATOM 1364 C CA . PHE B 1 43 ? 8.094 -16.453 -23.438 1 90.31 43 PHE B CA 1
ATOM 1365 C C . PHE B 1 43 ? 7.797 -17.734 -24.188 1 90.31 43 PHE B C 1
ATOM 1367 O O . PHE B 1 43 ? 8.641 -18.641 -24.234 1 90.31 43 PHE B O 1
ATOM 1374 N N . GLY B 1 44 ? 6.625 -17.828 -24.75 1 88.62 44 GLY B N 1
ATOM 1375 C CA . GLY B 1 44 ? 6.262 -19 -25.547 1 88.62 44 GLY B CA 1
ATOM 1376 C C . GLY B 1 44 ? 5.68 -20.125 -24.703 1 88.62 44 GLY B C 1
ATOM 1377 O O . GLY B 1 44 ? 5.148 -19.891 -23.625 1 88.62 44 GLY B O 1
ATOM 1378 N N . GLU B 1 45 ? 5.684 -21.281 -25.359 1 85.5 45 GLU B N 1
ATOM 1379 C CA . GLU B 1 45 ? 5.055 -22.438 -24.719 1 85.5 45 GLU B CA 1
ATOM 1380 C C . GLU B 1 45 ? 5.977 -23.047 -23.656 1 85.5 45 GLU B C 1
ATOM 1382 O O . GLU B 1 45 ? 7.066 -23.516 -23.984 1 85.5 45 GLU B O 1
ATOM 1387 N N . MET B 1 46 ? 5.609 -22.828 -22.469 1 89.62 46 MET B N 1
ATOM 1388 C CA . MET B 1 46 ? 6.215 -23.5 -21.328 1 89.62 46 MET B CA 1
ATOM 1389 C C . MET B 1 46 ? 5.23 -24.469 -20.672 1 89.62 46 MET B C 1
ATOM 1391 O O . MET B 1 46 ? 4.035 -24.438 -20.969 1 89.62 46 MET B O 1
ATOM 1395 N N . GLY B 1 47 ? 5.672 -25.438 -20.047 1 92.44 47 GLY B N 1
ATOM 1396 C CA . GLY B 1 47 ? 4.754 -26.297 -19.312 1 92.44 47 GLY B CA 1
ATOM 1397 C C . GLY B 1 47 ? 3.783 -25.531 -18.438 1 92.44 47 GLY B C 1
ATOM 1398 O O . GLY B 1 47 ? 4.137 -24.5 -17.859 1 92.44 47 GLY B O 1
ATOM 1399 N N . ASP B 1 48 ? 2.537 -25.984 -18.359 1 92.75 48 ASP B N 1
ATOM 1400 C CA . ASP B 1 48 ? 1.464 -25.312 -17.625 1 92.75 48 ASP B CA 1
ATOM 1401 C C . ASP B 1 48 ? 1.88 -25.031 -16.188 1 92.75 48 ASP B C 1
ATOM 1403 O O . ASP B 1 48 ? 1.612 -23.953 -15.656 1 92.75 48 ASP B O 1
ATOM 1407 N N . HIS B 1 49 ? 2.506 -25.938 -15.648 1 94.38 49 HIS B N 1
ATOM 1408 C CA . HIS B 1 49 ? 2.934 -25.797 -14.258 1 94.38 49 HIS B CA 1
ATOM 1409 C C . HIS B 1 49 ? 3.967 -24.688 -14.117 1 94.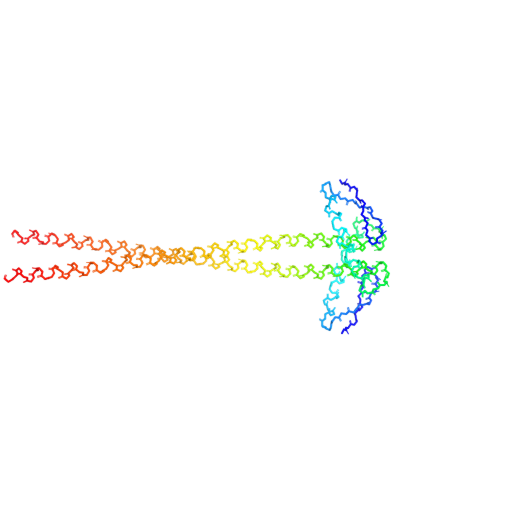38 49 HIS B C 1
ATOM 1411 O O . HIS B 1 49 ? 3.846 -23.844 -13.234 1 94.38 49 HIS B O 1
ATOM 1417 N N . ARG B 1 50 ? 4.918 -24.703 -15.008 1 95.19 50 ARG B N 1
ATOM 1418 C CA . ARG B 1 50 ? 5.965 -23.688 -14.977 1 95.19 50 ARG B CA 1
ATOM 1419 C C . ARG B 1 50 ? 5.375 -22.281 -15.148 1 95.19 50 ARG B C 1
ATOM 1421 O O . ARG B 1 50 ? 5.793 -21.344 -14.477 1 95.19 50 ARG B O 1
ATOM 1428 N N . LEU B 1 51 ? 4.395 -22.172 -16.031 1 96.38 51 LEU B N 1
ATOM 1429 C CA . LEU B 1 51 ? 3.732 -20.891 -16.266 1 96.38 51 LEU B CA 1
ATOM 1430 C C . LEU B 1 51 ? 3.061 -20.391 -14.992 1 96.38 51 LEU B 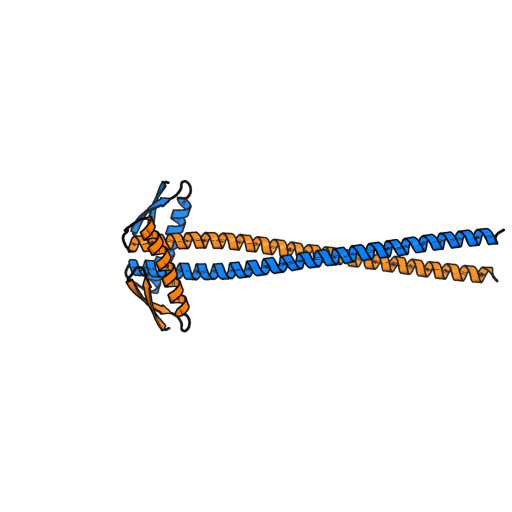C 1
ATOM 1432 O O . LEU B 1 51 ? 3.145 -19.203 -14.672 1 96.38 51 LEU B O 1
ATOM 1436 N N . SER B 1 52 ? 2.408 -21.266 -14.289 1 97.38 52 SER B N 1
ATOM 1437 C CA . SER B 1 52 ? 1.726 -20.891 -13.055 1 97.38 52 SER B CA 1
ATOM 1438 C C . SER B 1 52 ? 2.719 -20.438 -11.992 1 97.38 52 SER B C 1
ATOM 1440 O O . SER B 1 52 ? 2.469 -19.453 -11.273 1 97.38 52 SER B O 1
ATOM 1442 N N . VAL B 1 53 ? 3.842 -21.109 -11.914 1 97.75 53 VAL B N 1
ATOM 1443 C CA . VAL B 1 53 ? 4.895 -20.766 -10.961 1 97.75 53 VAL B CA 1
ATOM 1444 C C . VAL B 1 53 ? 5.457 -19.391 -11.289 1 97.75 53 VAL B C 1
ATOM 1446 O O . VAL B 1 53 ? 5.578 -18.531 -10.414 1 97.75 53 VAL B O 1
ATOM 1449 N N . MET B 1 54 ? 5.715 -19.156 -12.508 1 97.62 54 MET B N 1
ATOM 1450 C CA . MET B 1 54 ? 6.266 -17.875 -12.938 1 97.62 54 MET B CA 1
ATOM 1451 C C . MET B 1 54 ? 5.277 -16.734 -12.68 1 97.62 54 MET B C 1
ATOM 1453 O O . MET B 1 54 ? 5.672 -15.648 -12.273 1 97.62 54 MET B O 1
ATOM 1457 N N . ALA B 1 55 ? 4.023 -17.016 -12.938 1 98.31 55 ALA B N 1
ATOM 1458 C CA . ALA B 1 55 ? 2.982 -16.031 -12.656 1 98.31 55 ALA B CA 1
ATOM 1459 C C . ALA B 1 55 ? 2.947 -15.688 -11.164 1 98.31 55 ALA B C 1
ATOM 1461 O O . ALA B 1 55 ? 2.883 -14.508 -10.789 1 98.31 55 ALA B O 1
ATOM 1462 N N . GLY B 1 56 ? 3.012 -16.703 -10.328 1 98.69 56 GLY B N 1
ATOM 1463 C CA . GLY B 1 56 ? 3.053 -16.484 -8.891 1 98.69 56 GLY B CA 1
ATOM 1464 C C . GLY B 1 56 ? 4.211 -15.617 -8.453 1 98.69 56 GLY B C 1
ATOM 1465 O O . GLY B 1 56 ? 4.031 -14.703 -7.645 1 98.69 56 GLY B O 1
ATOM 1466 N N . ILE B 1 57 ? 5.355 -15.859 -8.992 1 98.5 57 ILE B N 1
ATOM 1467 C CA . ILE B 1 57 ? 6.551 -15.086 -8.664 1 98.5 57 ILE B CA 1
ATOM 1468 C C . ILE B 1 57 ? 6.371 -13.641 -9.117 1 98.5 57 ILE B C 1
ATOM 1470 O O . ILE B 1 57 ? 6.719 -12.711 -8.391 1 98.5 57 ILE B O 1
ATOM 1474 N N . MET B 1 58 ? 5.836 -13.469 -10.266 1 97.88 58 MET B N 1
ATOM 1475 C CA . MET B 1 58 ? 5.609 -12.133 -10.797 1 97.88 58 MET B CA 1
ATOM 1476 C C . MET B 1 58 ? 4.629 -11.359 -9.922 1 97.88 58 MET B C 1
ATOM 1478 O O . MET B 1 58 ? 4.852 -10.18 -9.625 1 97.88 58 MET B O 1
ATOM 1482 N N . ILE B 1 59 ? 3.57 -11.992 -9.57 1 98.75 59 ILE B N 1
ATOM 1483 C CA . ILE B 1 59 ? 2.566 -11.359 -8.719 1 98.75 59 ILE B CA 1
ATOM 1484 C C . ILE B 1 59 ? 3.186 -11 -7.371 1 98.75 59 ILE B C 1
ATOM 1486 O O . ILE B 1 59 ? 2.963 -9.898 -6.855 1 98.75 59 ILE B O 1
ATOM 1490 N N . LEU B 1 60 ? 3.959 -11.891 -6.809 1 98.81 60 LEU B N 1
ATOM 1491 C CA . LEU B 1 60 ? 4.633 -11.633 -5.539 1 98.81 60 LEU B CA 1
ATOM 1492 C C . LEU B 1 60 ? 5.566 -10.438 -5.652 1 98.81 60 LEU B C 1
ATOM 1494 O O . LEU B 1 60 ? 5.648 -9.617 -4.734 1 98.81 60 LEU B O 1
ATOM 1498 N N . ASP B 1 61 ? 6.266 -10.367 -6.738 1 98.44 61 ASP B N 1
ATOM 1499 C CA . ASP B 1 61 ? 7.172 -9.242 -6.965 1 98.44 61 ASP B CA 1
ATOM 1500 C C . ASP B 1 61 ? 6.418 -7.914 -6.961 1 98.44 61 ASP B C 1
ATOM 1502 O O . ASP B 1 61 ? 6.836 -6.961 -6.305 1 98.44 61 ASP B O 1
ATOM 1506 N N . GLU B 1 62 ? 5.293 -7.863 -7.609 1 98.44 62 GLU B N 1
ATOM 1507 C CA . GLU B 1 62 ? 4.445 -6.676 -7.645 1 98.44 62 GLU B CA 1
ATOM 1508 C C . GLU B 1 62 ? 3.898 -6.348 -6.258 1 98.44 62 GLU B C 1
ATOM 1510 O O . GLU B 1 62 ? 3.879 -5.184 -5.848 1 98.44 62 GLU B O 1
ATOM 1515 N N . MET B 1 63 ? 3.477 -7.352 -5.602 1 98.62 63 MET B N 1
ATOM 1516 C CA . MET B 1 63 ? 2.947 -7.164 -4.254 1 98.62 63 MET B CA 1
ATOM 1517 C C . MET B 1 63 ? 3.996 -6.543 -3.336 1 98.62 63 MET B C 1
ATOM 1519 O O . MET B 1 63 ? 3.688 -5.645 -2.555 1 98.62 63 MET B O 1
ATOM 1523 N N . GLU B 1 64 ? 5.227 -7.051 -3.428 1 98 64 GLU B N 1
ATOM 1524 C CA . GLU B 1 64 ? 6.305 -6.523 -2.598 1 98 64 GLU B CA 1
ATOM 1525 C C . GLU B 1 64 ? 6.566 -5.051 -2.902 1 98 64 GLU B C 1
ATOM 1527 O O . GLU B 1 64 ? 6.84 -4.266 -1.995 1 98 64 GLU B O 1
ATOM 1532 N N . GLU B 1 65 ? 6.5 -4.691 -4.121 1 97.75 65 GLU B N 1
ATOM 1533 C CA . GLU B 1 65 ? 6.676 -3.293 -4.508 1 97.75 65 GLU B CA 1
ATOM 1534 C C . GLU B 1 65 ? 5.578 -2.414 -3.916 1 97.75 65 GLU B C 1
ATOM 1536 O O . GLU B 1 65 ? 5.855 -1.344 -3.371 1 97.75 65 GLU B O 1
ATOM 1541 N N . ILE B 1 66 ? 4.391 -2.891 -4 1 98.19 66 ILE B N 1
ATOM 1542 C CA . ILE B 1 66 ? 3.256 -2.146 -3.463 1 98.19 66 ILE B CA 1
ATOM 1543 C C . ILE B 1 66 ? 3.406 -1.999 -1.951 1 98.19 66 ILE B C 1
ATOM 1545 O O . ILE B 1 66 ? 3.135 -0.932 -1.396 1 98.19 66 ILE B O 1
ATOM 1549 N N . LYS B 1 67 ? 3.838 -3.035 -1.324 1 98.31 67 LYS B N 1
ATOM 1550 C CA . LYS B 1 67 ? 4.059 -2.986 0.119 1 98.31 67 LYS B CA 1
ATOM 1551 C C . LYS B 1 67 ? 5.109 -1.943 0.48 1 98.31 67 LYS B C 1
ATOM 1553 O O . LYS B 1 67 ? 4.961 -1.218 1.466 1 98.31 67 LYS B O 1
ATOM 1558 N N . ARG B 1 68 ? 6.141 -1.897 -0.282 1 97.75 68 ARG B N 1
ATOM 1559 C CA . ARG B 1 68 ? 7.191 -0.91 -0.053 1 97.75 68 ARG B CA 1
ATOM 1560 C C . ARG B 1 68 ? 6.652 0.508 -0.207 1 97.75 68 ARG B C 1
ATOM 1562 O O . ARG B 1 68 ? 6.945 1.381 0.613 1 97.75 68 ARG B O 1
ATOM 1569 N N . GLU B 1 69 ? 5.922 0.7 -1.237 1 97.38 69 GLU B N 1
ATOM 1570 C CA . GLU B 1 69 ? 5.305 2.004 -1.466 1 97.38 69 GLU B CA 1
ATOM 1571 C C . GLU B 1 69 ? 4.359 2.375 -0.324 1 97.38 69 GLU B C 1
ATOM 1573 O O . GLU B 1 69 ? 4.328 3.529 0.108 1 97.38 69 GLU B O 1
ATOM 1578 N N . ASN B 1 70 ? 3.586 1.47 0.052 1 98.44 70 ASN B N 1
ATOM 1579 C CA . ASN B 1 70 ? 2.658 1.69 1.157 1 98.44 70 ASN B CA 1
ATOM 1580 C C . ASN B 1 70 ? 3.393 2.094 2.434 1 98.44 70 ASN B C 1
ATOM 1582 O O . ASN B 1 70 ? 2.961 3.004 3.143 1 98.44 70 ASN B O 1
ATOM 1586 N N . LYS B 1 71 ? 4.453 1.41 2.719 1 98.38 71 LYS B N 1
ATOM 1587 C CA . LYS B 1 71 ? 5.254 1.726 3.898 1 98.38 71 LYS B CA 1
ATOM 1588 C C . LYS B 1 71 ? 5.809 3.145 3.824 1 98.38 71 LYS B C 1
ATOM 1590 O O . LYS B 1 71 ? 5.766 3.887 4.809 1 98.38 71 LYS B O 1
ATOM 1595 N N . LYS B 1 72 ? 6.297 3.473 2.682 1 98.31 72 LYS B N 1
ATOM 1596 C CA . LYS B 1 72 ? 6.812 4.824 2.484 1 98.31 72 LYS B CA 1
ATOM 1597 C C . LYS B 1 72 ? 5.711 5.867 2.676 1 98.31 72 LYS B C 1
ATOM 1599 O O . LYS B 1 72 ? 5.926 6.891 3.328 1 98.31 72 LYS B O 1
ATOM 1604 N N . LEU B 1 73 ? 4.613 5.586 2.109 1 97.88 73 LEU B N 1
ATOM 1605 C CA . LEU B 1 73 ? 3.475 6.488 2.234 1 97.88 73 LEU B CA 1
ATOM 1606 C C . LEU B 1 73 ? 3.053 6.637 3.691 1 97.88 73 LEU B C 1
ATOM 1608 O O . LEU B 1 73 ? 2.732 7.738 4.141 1 97.88 73 LEU B O 1
ATOM 1612 N N . GLN B 1 74 ? 3.035 5.551 4.359 1 98.19 74 GLN B N 1
ATOM 1613 C CA . GLN B 1 74 ? 2.709 5.566 5.781 1 98.19 74 GLN B CA 1
ATOM 1614 C C . GLN B 1 74 ? 3.689 6.438 6.562 1 98.19 74 GLN B C 1
ATOM 1616 O O . GLN B 1 74 ? 3.285 7.211 7.43 1 98.19 74 GLN B O 1
ATOM 1621 N N . GLU B 1 75 ? 4.949 6.332 6.277 1 98.19 75 GLU B N 1
ATOM 1622 C CA . GLU B 1 75 ? 5.977 7.141 6.926 1 98.19 75 GLU B CA 1
ATOM 1623 C C . GLU B 1 75 ? 5.781 8.625 6.625 1 98.19 75 GLU B C 1
ATOM 1625 O O . GLU B 1 75 ? 5.895 9.461 7.52 1 98.19 75 GLU B O 1
ATOM 1630 N N . ASP B 1 76 ? 5.512 8.844 5.383 1 97.38 76 ASP B N 1
ATOM 1631 C CA . ASP B 1 76 ? 5.246 10.219 4.984 1 97.38 76 ASP B CA 1
ATOM 1632 C C . ASP B 1 76 ? 4.02 10.773 5.711 1 97.38 76 ASP B C 1
ATOM 1634 O O . ASP B 1 76 ? 4.027 11.922 6.164 1 97.38 76 ASP B O 1
ATOM 1638 N N . TYR B 1 77 ? 2.994 9.992 5.793 1 97.75 77 TYR B N 1
ATOM 1639 C CA . TYR B 1 77 ? 1.77 10.383 6.484 1 97.75 77 TYR B CA 1
ATOM 1640 C C . TYR B 1 77 ? 2.045 10.695 7.949 1 97.75 77 TYR B C 1
ATOM 1642 O O . TYR B 1 77 ? 1.599 11.727 8.461 1 97.75 77 TYR B O 1
ATOM 1650 N N . GLU B 1 78 ? 2.791 9.922 8.523 1 97.38 78 GLU B N 1
ATOM 1651 C CA . GLU B 1 78 ? 3.098 10.117 9.938 1 97.38 78 GLU B CA 1
ATOM 1652 C C . GLU B 1 78 ? 3.963 11.35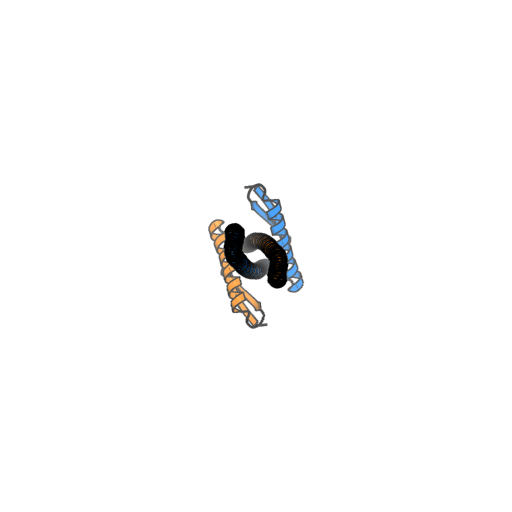2 10.156 1 97.38 78 GLU B C 1
ATOM 1654 O O . GLU B 1 78 ? 3.768 12.094 11.125 1 97.38 78 GLU B O 1
ATOM 1659 N N . ALA B 1 79 ? 4.891 11.539 9.297 1 97 79 ALA B N 1
ATOM 1660 C CA . ALA B 1 79 ? 5.734 12.727 9.375 1 97 79 ALA B CA 1
ATOM 1661 C C . ALA B 1 79 ? 4.906 14 9.219 1 97 79 ALA B C 1
ATOM 1663 O O . ALA B 1 79 ? 5.098 14.969 9.961 1 97 79 ALA B O 1
ATOM 1664 N N . LEU B 1 80 ? 4.012 14.016 8.297 1 95.69 80 LEU B N 1
ATOM 1665 C CA . LEU B 1 80 ? 3.137 15.156 8.078 1 95.69 80 LEU B CA 1
ATOM 1666 C C . LEU B 1 80 ? 2.242 15.398 9.289 1 95.69 80 LEU B C 1
ATOM 1668 O O . LEU B 1 80 ? 2.018 16.547 9.688 1 95.69 80 LEU B O 1
ATOM 1672 N N . LEU B 1 81 ? 1.735 14.375 9.797 1 95.69 81 LEU B N 1
ATOM 1673 C CA . LEU B 1 81 ? 0.883 14.453 10.977 1 95.69 81 LEU B CA 1
ATOM 1674 C C . LEU B 1 81 ? 1.646 15.047 12.156 1 95.69 81 LEU B C 1
ATOM 1676 O O . LEU B 1 81 ? 1.121 15.898 12.875 1 95.69 81 LEU B O 1
ATOM 1680 N N . ARG B 1 82 ? 2.861 14.68 12.336 1 95.88 82 ARG B N 1
ATOM 1681 C CA . ARG B 1 82 ? 3.701 15.211 13.398 1 95.88 82 ARG B CA 1
ATOM 1682 C C . ARG B 1 82 ? 3.971 16.703 13.188 1 95.88 82 ARG B C 1
ATOM 1684 O O . ARG B 1 82 ? 3.875 17.484 14.133 1 95.88 82 ARG B O 1
ATOM 1691 N N . LEU B 1 83 ? 4.297 16.969 12.008 1 92.06 83 LEU B N 1
ATOM 1692 C CA . LEU B 1 83 ? 4.562 18.359 11.664 1 92.06 83 LEU B CA 1
ATOM 1693 C C . LEU B 1 83 ? 3.336 19.219 11.93 1 92.06 83 LEU B C 1
ATOM 1695 O O . LEU B 1 83 ? 3.453 20.312 12.5 1 92.06 83 LEU B O 1
ATOM 1699 N N . HIS B 1 84 ? 2.199 18.75 11.469 1 90.56 84 HIS B N 1
ATOM 1700 C CA . HIS B 1 84 ? 0.939 19.453 11.688 1 90.56 84 HIS B CA 1
ATOM 1701 C C . HIS B 1 84 ? 0.685 19.672 13.172 1 90.56 84 HIS B C 1
ATOM 1703 O O . HIS B 1 84 ? 0.306 20.781 13.578 1 90.56 84 HIS B O 1
ATOM 1709 N N . ASN B 1 85 ? 0.914 18.719 13.953 1 92.19 85 ASN B N 1
ATOM 1710 C CA . ASN B 1 85 ? 0.681 18.812 15.391 1 92.19 85 ASN B CA 1
ATOM 1711 C C . ASN B 1 85 ? 1.656 19.781 16.047 1 92.19 85 ASN B C 1
ATOM 1713 O O . ASN B 1 85 ? 1.265 20.562 16.922 1 92.19 85 ASN B O 1
ATOM 1717 N N . GLU B 1 86 ? 2.877 19.75 15.68 1 91.12 86 GLU B N 1
ATOM 1718 C CA . GLU B 1 86 ? 3.895 20.656 16.234 1 91.12 86 GLU B CA 1
ATOM 1719 C C . GLU B 1 86 ? 3.588 22.109 15.891 1 91.12 86 GLU B C 1
ATOM 1721 O O . GLU B 1 86 ? 3.697 22.984 16.75 1 91.12 86 GLU B O 1
ATOM 1726 N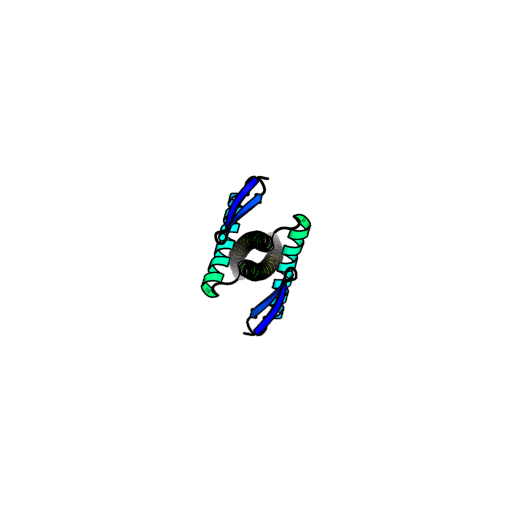 N . LYS B 1 87 ? 3.262 22.328 14.672 1 87.88 87 LYS B N 1
ATOM 1727 C CA . LYS B 1 87 ? 2.938 23.688 14.227 1 87.88 87 LYS B CA 1
ATOM 1728 C C . LYS B 1 87 ? 1.721 24.219 14.977 1 87.88 87 LYS B C 1
ATOM 1730 O O . LYS B 1 87 ? 1.705 25.391 15.383 1 87.88 87 LYS B O 1
ATOM 1735 N N . ASN B 1 88 ? 0.698 23.359 15.102 1 85.75 88 ASN B N 1
ATOM 1736 C CA . ASN B 1 88 ? -0.499 23.75 15.836 1 85.75 88 ASN B CA 1
ATOM 1737 C C . ASN B 1 88 ? -0.174 24.125 17.281 1 85.75 88 ASN B C 1
ATOM 1739 O O . ASN B 1 88 ? -0.7 25.094 17.812 1 85.75 88 ASN B O 1
ATOM 1743 N N . HIS B 1 89 ? 0.683 23.453 17.906 1 89.75 89 HIS B N 1
ATOM 1744 C CA . HIS B 1 89 ? 1.08 23.719 19.281 1 89.75 89 HIS B CA 1
ATOM 1745 C C . HIS B 1 89 ? 1.855 25.031 19.391 1 89.75 89 HIS B C 1
ATOM 1747 O O . HIS B 1 89 ? 1.588 25.844 20.266 1 89.75 89 HIS B O 1
ATOM 1753 N N . THR B 1 90 ? 2.771 25.156 18.469 1 88.38 90 THR B N 1
ATOM 1754 C CA . THR B 1 90 ? 3.59 26.359 18.469 1 88.38 90 THR B CA 1
ATOM 1755 C C . THR B 1 90 ? 2.73 27.594 18.219 1 88.38 90 THR B C 1
ATOM 1757 O O . THR B 1 90 ? 2.871 28.609 18.906 1 88.38 90 THR B O 1
ATOM 1760 N N . MET B 1 91 ? 1.818 27.453 17.25 1 84.62 91 MET B N 1
ATOM 1761 C CA . MET B 1 91 ? 0.925 28.562 16.938 1 84.62 91 MET B CA 1
ATOM 1762 C C . MET B 1 91 ? 0.003 28.875 18.109 1 84.62 91 MET B C 1
ATOM 1764 O O . MET B 1 91 ? -0.262 30.047 18.406 1 84.62 91 MET B O 1
ATOM 1768 N N . GLY B 1 92 ? -0.478 27.844 18.703 1 82.56 92 GLY B N 1
ATOM 1769 C CA . GLY B 1 92 ? -1.286 28.031 19.891 1 82.56 92 GLY B CA 1
ATOM 1770 C C . GLY B 1 92 ? -0.55 28.75 21 1 82.56 92 GLY B C 1
ATOM 1771 O O . GLY B 1 92 ? -1.104 29.656 21.641 1 82.56 92 GLY B O 1
ATOM 1772 N N . ARG B 1 93 ? 0.731 28.469 21.203 1 87.69 93 ARG B N 1
ATOM 1773 C CA . ARG B 1 93 ? 1.555 29.109 22.234 1 87.69 93 ARG B CA 1
ATOM 1774 C C . ARG B 1 93 ? 1.812 30.578 21.891 1 87.69 93 ARG B C 1
ATOM 1776 O O . ARG B 1 93 ? 1.694 31.438 22.766 1 87.69 93 ARG B O 1
ATOM 1783 N N . ILE B 1 94 ? 2.064 30.766 20.594 1 82.62 94 ILE B N 1
ATOM 1784 C CA . ILE B 1 94 ? 2.342 32.125 20.156 1 82.62 94 ILE B CA 1
ATOM 1785 C C . ILE B 1 94 ? 1.097 33 20.312 1 82.62 94 ILE B C 1
ATOM 1787 O O . ILE B 1 94 ? 1.179 34.125 20.812 1 82.62 94 ILE B O 1
ATOM 1791 N N . MET B 1 95 ? -0.029 32.469 19.984 1 79.81 95 MET B N 1
ATOM 1792 C CA . MET B 1 95 ? -1.291 33.188 20.094 1 79.81 95 MET B CA 1
ATOM 1793 C C . MET B 1 95 ? -1.615 33.5 21.562 1 79.81 95 MET B C 1
ATOM 1795 O O . MET B 1 95 ? -2.051 34.594 21.891 1 79.81 95 MET B O 1
ATOM 1799 N N . ARG B 1 96 ? -1.336 32.562 22.422 1 85.06 96 ARG B N 1
ATOM 1800 C CA . ARG B 1 96 ? -1.6 32.75 23.844 1 85.06 96 ARG B CA 1
ATOM 1801 C C . ARG B 1 96 ? -0.684 33.812 24.438 1 85.06 96 ARG B C 1
ATOM 1803 O O . ARG B 1 96 ? -1.136 34.688 25.188 1 85.06 96 ARG B O 1
ATOM 1810 N N . ASP B 1 97 ? 0.54 33.812 24.062 1 85.06 97 ASP B N 1
ATOM 1811 C CA . ASP B 1 97 ? 1.516 34.75 24.578 1 85.06 97 ASP B CA 1
ATOM 1812 C C . ASP B 1 97 ? 1.229 36.188 24.078 1 85.06 97 ASP B C 1
ATOM 1814 O O . ASP B 1 97 ? 1.321 37.156 24.844 1 85.06 97 ASP B O 1
ATOM 1818 N N . THR B 1 98 ? 0.846 36.219 22.797 1 80.88 98 THR B N 1
ATOM 1819 C CA . THR B 1 98 ? 0.532 37.531 22.234 1 80.88 98 THR B CA 1
ATOM 1820 C C . THR B 1 98 ? -0.723 38.094 22.875 1 80.88 98 THR B C 1
ATOM 1822 O O . THR B 1 98 ? -0.77 39.312 23.188 1 80.88 98 THR B O 1
ATOM 1825 N N . THR B 1 99 ? -1.702 37.219 23.078 1 80.12 99 THR B N 1
ATOM 1826 C CA . THR B 1 99 ? -2.932 37.688 23.719 1 80.12 99 THR B CA 1
ATOM 1827 C C . THR B 1 99 ? -2.643 38.188 25.125 1 80.12 99 THR B C 1
ATOM 1829 O O . THR B 1 99 ? -3.141 39.25 25.516 1 80.12 99 THR B O 1
ATOM 1832 N N . LYS B 1 100 ? -1.74 37.594 25.844 1 84.56 100 LYS B N 1
ATOM 1833 C CA . LYS B 1 100 ? -1.374 38.031 27.188 1 84.56 100 LYS B CA 1
ATOM 1834 C C . LYS B 1 100 ? -0.638 39.344 27.172 1 84.56 100 LYS B C 1
ATOM 1836 O O . LYS B 1 100 ? -0.889 40.219 28.016 1 84.56 100 LYS B O 1
ATOM 1841 N N . ARG B 1 101 ? 0.163 39.5 26.234 1 81.94 101 ARG B N 1
ATOM 1842 C CA . ARG B 1 101 ? 0.926 40.75 26.109 1 81.94 101 ARG B CA 1
ATOM 1843 C C . ARG B 1 101 ? 0.014 41.906 25.766 1 81.94 101 ARG B C 1
ATOM 1845 O O . ARG B 1 101 ? 0.158 43 26.328 1 81.94 101 ARG B O 1
ATOM 1852 N N . ILE B 1 102 ? -0.958 41.656 24.891 1 75 102 ILE B N 1
ATOM 1853 C CA . ILE B 1 102 ? -1.91 42.688 24.5 1 75 102 ILE B CA 1
ATOM 1854 C C . ILE B 1 102 ? -2.783 43.062 25.688 1 75 102 ILE B C 1
ATOM 1856 O O . ILE B 1 102 ? -3.037 44.25 25.938 1 75 102 ILE B O 1
ATOM 1860 N N . GLU B 1 103 ? -3.191 42.094 26.406 1 80.12 103 GLU B N 1
ATOM 1861 C CA . GLU B 1 103 ? -3.998 42.344 27.594 1 80.12 103 GLU B CA 1
ATOM 1862 C C . GLU B 1 103 ? -3.232 43.156 28.625 1 80.12 103 GLU B C 1
ATOM 1864 O O . GLU B 1 103 ? -3.791 44.062 29.234 1 80.12 103 GLU B O 1
ATOM 1869 N N . LYS B 1 104 ? -1.948 42.938 28.812 1 82.75 104 LYS B N 1
ATOM 1870 C CA . LYS B 1 104 ? -1.115 43.656 29.766 1 82.75 104 LYS B CA 1
ATOM 1871 C C . LYS B 1 104 ? -0.912 45.125 29.312 1 82.75 104 LYS B C 1
ATOM 1873 O O . LYS B 1 104 ? -1.027 46.031 30.125 1 82.75 104 LYS B O 1
ATOM 1878 N N . LEU B 1 105 ? -0.693 45.312 28.062 1 74.62 105 LEU B N 1
ATOM 1879 C CA . LEU B 1 105 ? -0.49 46.656 27.516 1 74.62 105 LEU B CA 1
ATOM 1880 C C . LEU B 1 105 ? -1.763 47.469 27.625 1 74.62 105 LEU B C 1
ATOM 1882 O O . LEU B 1 105 ? -1.71 48.656 27.984 1 74.62 105 LEU B O 1
ATOM 1886 N N . THR B 1 106 ? -2.887 46.812 27.375 1 75.44 106 THR B N 1
ATOM 1887 C CA . THR B 1 106 ? -4.172 47.5 27.453 1 75.44 106 THR B CA 1
ATOM 1888 C C . THR B 1 106 ? -4.48 47.875 28.906 1 75.44 106 THR B C 1
ATOM 1890 O O . THR B 1 106 ? -4.941 49 29.172 1 75.44 106 THR B O 1
ATOM 1893 N N . SER B 1 107 ? -4.105 47 29.781 1 81.38 107 SER B N 1
ATOM 1894 C CA . SER B 1 107 ? -4.328 47.25 31.203 1 81.38 107 SER B CA 1
ATOM 1895 C C . SER B 1 107 ? -3.459 48.406 31.688 1 81.38 107 SER B C 1
ATOM 1897 O O . SER B 1 107 ? -3.92 49.281 32.438 1 81.38 107 SER B O 1
ATOM 1899 N N . GLN B 1 108 ? -2.215 48.562 31.219 1 78.5 108 GLN B N 1
ATOM 1900 C CA . GLN B 1 108 ? -1.28 49.625 31.609 1 78.5 108 GLN B CA 1
ATOM 1901 C C . GLN B 1 108 ? -1.71 50.969 31.047 1 78.5 108 GLN B C 1
ATOM 1903 O O . GLN B 1 108 ? -1.646 52 31.734 1 78.5 108 GLN B O 1
ATOM 1908 N N . LEU B 1 109 ? -2.244 50.938 29.875 1 73.06 109 LEU B N 1
ATOM 1909 C CA . LEU B 1 109 ? -2.703 52.156 29.219 1 73.06 109 LEU B CA 1
ATOM 1910 C C . LEU B 1 109 ? -3.945 52.688 29.906 1 73.06 109 LEU B C 1
ATOM 1912 O O . LEU B 1 109 ? -4.078 53.906 30.078 1 73.06 109 LEU B O 1
ATOM 1916 N N . LEU B 1 110 ? -4.773 51.844 30.328 1 74.5 110 LEU B N 1
ATOM 1917 C CA . LEU B 1 110 ? -5.988 52.281 31.031 1 74.5 110 LEU B CA 1
ATOM 1918 C C . LEU B 1 110 ? -5.65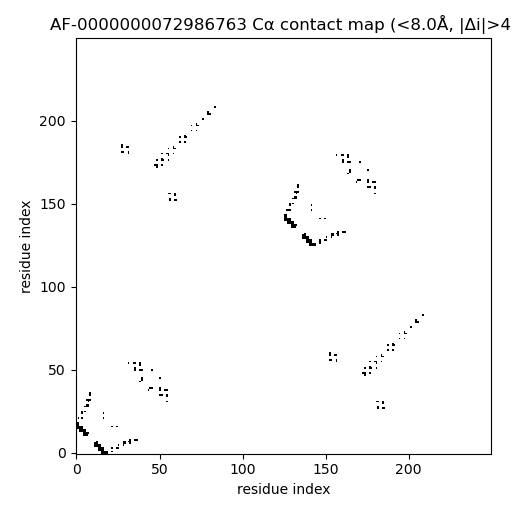2 52.844 32.406 1 74.5 110 LEU B C 1
ATOM 1920 O O . LEU B 1 110 ? -6.25 53.812 32.844 1 74.5 110 LEU B O 1
ATOM 1924 N N . LYS B 1 111 ? -4.605 52.344 33.031 1 81.62 111 LYS B N 1
ATOM 1925 C CA . LYS B 1 111 ? -4.172 52.844 34.344 1 81.62 111 LYS B CA 1
ATOM 1926 C C . LYS B 1 111 ? -3.508 54.219 34.188 1 81.62 111 LYS B C 1
ATOM 1928 O O . LYS B 1 111 ? -3.73 55.125 35.031 1 81.62 111 LYS B O 1
ATOM 1933 N N . ASP B 1 112 ? -2.787 54.438 33.188 1 70.81 112 ASP B N 1
ATOM 1934 C CA . ASP B 1 112 ? -2.102 55.688 32.969 1 70.81 112 ASP B CA 1
ATOM 1935 C C . ASP B 1 112 ? -3.098 56.812 32.625 1 70.81 112 ASP B C 1
ATOM 1937 O O . ASP B 1 112 ? -2.924 57.938 33.062 1 70.81 112 ASP B O 1
ATOM 1941 N N . GLU B 1 113 ? -4.156 56.438 31.953 1 65.38 113 GLU B N 1
ATOM 1942 C CA . GLU B 1 113 ? -5.203 57.406 31.641 1 65.38 113 GLU B CA 1
ATOM 1943 C C . GLU B 1 113 ? -5.98 57.812 32.875 1 65.38 113 GLU B C 1
ATOM 1945 O O . GLU B 1 113 ? -6.312 59 33.062 1 65.38 113 GLU B O 1
ATOM 1950 N N . GLN B 1 114 ? -6.152 56.875 33.719 1 71.06 114 GLN B N 1
ATOM 1951 C CA . GLN B 1 114 ? -6.84 57.156 34.969 1 71.06 114 GLN B CA 1
ATOM 1952 C C . GLN B 1 114 ? -5.98 58.062 35.875 1 71.06 114 GLN B C 1
ATOM 1954 O O . GLN B 1 114 ? -6.484 59 36.5 1 71.06 114 GLN B O 1
ATOM 1959 N N . ASN B 1 115 ? -4.66 57.844 35.844 1 74.38 115 ASN B N 1
ATOM 1960 C CA . ASN B 1 115 ? -3.748 58.656 36.656 1 74.38 115 ASN B CA 1
ATOM 1961 C C . ASN B 1 115 ? -3.609 60.062 36.094 1 74.38 115 ASN B C 1
ATOM 1963 O O . ASN B 1 115 ? -3.5 61.031 36.875 1 74.38 115 ASN B O 1
ATOM 1967 N N . SER B 1 116 ? -3.715 60.25 34.875 1 66.81 116 SER B N 1
ATOM 1968 C CA . SER B 1 116 ? -3.637 61.562 34.25 1 66.81 116 SER B CA 1
ATOM 1969 C C . SER B 1 116 ? -4.895 62.375 34.531 1 66.81 116 SER B C 1
ATOM 1971 O O . SER B 1 116 ? -4.82 63.594 34.781 1 66.81 116 SER B O 1
ATOM 1973 N N . LEU B 1 117 ? -6 61.781 34.656 1 64.69 117 LEU B N 1
ATOM 1974 C CA . LEU B 1 117 ? -7.258 62.438 34.938 1 64.69 117 LEU B CA 1
ATOM 1975 C C . LEU B 1 117 ? -7.309 62.875 36.406 1 64.69 117 LEU B C 1
ATOM 1977 O O . LEU B 1 117 ? -7.754 64 36.719 1 64.69 117 LEU B O 1
ATOM 1981 N N . ILE B 1 118 ? -6.777 62.125 37.281 1 75 118 ILE B N 1
ATOM 1982 C CA . ILE B 1 118 ? -6.766 62.438 38.688 1 75 118 ILE B CA 1
ATOM 1983 C C . ILE B 1 118 ? -5.801 63.594 38.969 1 75 118 ILE B C 1
ATOM 1985 O O . ILE B 1 118 ? -6.105 64.5 39.719 1 75 118 ILE B O 1
ATOM 1989 N N . SER B 1 119 ? -4.703 63.625 38.312 1 73.5 119 SER B N 1
ATOM 1990 C CA . SER B 1 119 ? -3.723 64.688 38.469 1 73.5 119 SER B CA 1
ATOM 1991 C C . SER B 1 119 ? -4.254 66 37.938 1 73.5 119 SER B C 1
ATOM 1993 O O . SER B 1 119 ? -4.035 67.062 38.562 1 73.5 119 SER B O 1
ATOM 1995 N N . GLN B 1 120 ? -5.047 66.062 36.969 1 68 120 GLN B N 1
ATOM 1996 C CA . GLN B 1 120 ? -5.625 67.25 36.438 1 68 120 GLN B CA 1
ATOM 1997 C C . GLN B 1 120 ? -6.719 67.812 37.344 1 68 120 GLN B C 1
ATOM 1999 O O . GLN B 1 120 ? -6.824 69.062 37.531 1 68 120 GLN B O 1
ATOM 2004 N N . GLU B 1 121 ? -7.422 67 37.938 1 71.06 121 GLU B N 1
ATOM 2005 C CA . GLU B 1 121 ? -8.477 67.438 38.844 1 71.06 121 GLU B CA 1
ATOM 2006 C C . GLU B 1 121 ? -7.891 68.062 40.125 1 71.06 121 GLU B C 1
ATOM 2008 O O . GLU B 1 121 ? -8.445 69 40.656 1 71.06 121 GLU B O 1
ATOM 2013 N N . GLN B 1 122 ? -6.773 67.625 40.562 1 74.88 122 GLN B N 1
ATOM 2014 C CA . GLN B 1 122 ? -6.16 68.188 41.75 1 74.88 122 GLN B CA 1
ATOM 2015 C C . GLN B 1 122 ? -5.496 69.5 41.5 1 74.88 122 GLN B C 1
ATOM 2017 O O . GLN B 1 122 ? -5.418 70.375 42.375 1 74.88 122 GLN B O 1
ATOM 2022 N N . GLU B 1 123 ? -5.039 69.812 40.344 1 68.25 123 GLU B N 1
ATOM 2023 C CA . GLU B 1 123 ? -4.422 71.062 40 1 68.25 123 GLU B CA 1
ATOM 2024 C C . GLU B 1 123 ? -5.477 72.188 39.781 1 68.25 123 GLU B C 1
ATOM 2026 O O . GLU B 1 123 ? -5.211 73.375 40 1 68.25 123 GLU B O 1
ATOM 2031 N N . ASP B 1 124 ? -6.57 71.812 39.406 1 66.06 124 ASP B N 1
ATOM 2032 C CA . ASP B 1 124 ? -7.625 72.812 39.188 1 66.06 124 ASP B CA 1
ATOM 2033 C C . ASP B 1 124 ? -8.312 73.188 40.469 1 66.06 124 ASP B C 1
ATOM 2035 O O . ASP B 1 124 ? -9.117 74.125 40.5 1 66.06 124 ASP B O 1
ATOM 2039 N N . LEU B 1 125 ? -7.914 72.562 41.562 1 58.09 125 LEU B N 1
ATOM 2040 C CA . LEU B 1 125 ? -8.336 73.062 42.844 1 58.09 125 LEU B CA 1
ATOM 2041 C C . LEU B 1 125 ? -7.23 73.938 43.5 1 58.09 125 LEU B C 1
ATOM 2043 O O . LEU B 1 125 ? -6.051 73.562 43.406 1 58.09 125 LEU B O 1
#